Protein 3HHY (pdb70)

Organism: Rhodococcus opacus (NCBI:txid37919)

Nearest PDB structures (foldseek):
  3hkp-assembly1_A-2  TM=1.003E+00  e=7.423E-53  Rhodococcus opacus
  3hgi-assembly1_A  TM=1.002E+00  e=2.038E-52  Rhodococcus opacus
  2xsu-assembly1_A-2  TM=8.753E-01  e=9.190E-27  Acinetobacter radioresistens
  2xsr-assembly1_A-2  TM=8.726E-01  e=1.098E-26  Acinetobacter radioresistens
  2xsv-assembly1_A-2  TM=8.751E-01  e=1.665E-26  Acinetobacter radioresistens

Solvent-accessible surface area: 14403 Å² total; per-residue (Å²): 160,146,88,151,58,50,116,146,148,106,62,55,81,38,163,97,48,108,32,51,101,80,89,78,64,140,166,124,48,57,64,153,82,92,95,146,106,98,102,91,32,63,83,47,0,38,145,47,58,15,90,78,16,24,74,27,6,55,90,36,51,55,92,14,113,84,92,29,196,81,28,170,7,14,76,3,4,4,63,6,40,20,49,46,114,122,6,57,109,33,88,30,138,14,81,4,47,47,35,148,108,4,118,181,41,71,42,0,10,0,30,11,25,0,6,31,71,133,48,83,35,22,58,44,0,75,0,26,2,4,2,6,2,74,94,24,101,5,2,71,92,7,152,101,16,75,101,53,4,2,3,0,10,0,54,8,39,141,96,0,121,8,61,0,31,2,3,35,8,27,34,13,81,3,49,64,144,17,14,0,4,106,70,7,132,90,107,136,33,102,27,71,13,1,8,7,0,4,0,20,0,26,12,94,57,42,53,53,3,37,0,0,0,0,14,141,78,28,115,73,22,142,54,14,23,1,68,4,35,45,108,100,0,56,5,61,32,135,101,28,169,81,42,78,31,87,17,101,41,68,0,47,0,9,87,103

InterPro domains:
  IPR000627 Intradiol ring-cleavage dioxygenase, C-terminal [PF00775] (92-269)
  IPR000627 Intradiol ring-cleavage dioxygenase, C-terminal [PS00083] (124-152)
  IPR007535 Catechol dioxygenase, N-terminal [PF04444] (22-87)
  IPR012800 Catechol 1,2-dioxygenase, actinobacteria [TIGR02438] (2-269)
  IPR012817 Chlorocatechol 1,2-dioxygenase [cd03462] (20-270)
  IPR015889 Intradiol ring-cleavage dioxygenase, core [G3DSA:2.60.130.10] (86-270)
  IPR015889 Intradiol ring-cleavage dioxygenase, core [SSF49482] (21-269)
  IPR043029 Catechol 1,2-dioxygenase multimerisation domain [G3DSA:6.10.10.40] (15-85)
  IPR050770 Intradiol Ring-Cleavage Dioxygenase [PTHR33711] (82-268)

CATH classification: 6.10.10.40 (+1 more: 2.60.130.10)

Sequence (256 aa):
ATADTSPERLAAIAKDALGALNDVILKHGVTYPEYRVFKQWLIDVGEGGEWPLFLDVFIEHSVEEVLARSRKGTMGSIEGPYYIENSPELPSKCTLPMREEDEKITPLVFSGQVTDLDGNGLAGAKVELWHADNDGYYSQFAPHLPEWNLRGTIIADEEGRYEITTIQPAPYQIPTDGPTGQFIEAQNGHPWRPAHLHLIVSAPGKESVTTQLYFKGGEWIDDSDVASATTKPELILDPKTTGDDGKNYVTYNFVLDPA

Foldseek 3Di:
DDDPDDPVRVVVVVVVVVVVVVVVCVVVVQDPVNVVVVVVLVVQCVVVVNPQQLCQQAPVQVVLVVVQVVDDWARFFGQGDADDPPFAEDEQEEEFDADPVQVVAFKEKEKEFEAAPVRAGAAQKKKWKFFAGPVQDGAVRDVVDDNQHRTYIYHHHRRRIHIYMYGFFAKHFDDLPGSSVVVQVVVVHGRIAWGKMWIWMDHPQFDIGTHMAHEPPTPCLVPGSRPTHDPSRYWYWDADPVRHTYTYDYTYTHGD

Secondary structure (DSSP, 8-state):
------HHHHHHHHHHHHHHHHHHHHHHT--HHHHHHHHHHHHHHHHTT-HHHHHHHHTHHHHHHHHHHT--SS------TT--TTPPEE-SEEE----TTGGGSPEEEEEEEEE-TTS-B-SS-EEEEE---TTS--TTSSTTS-TTTTEEEEE--TTSEEEEEEE----EEPP-SSHHHHHHHHTT---EE-S-EEEEEE-TTEE-EEEEEEETT-TTTTS-TT----GGGEE--EE-TTS-EEEE--EEPEE-

B-factor: mean 27.13, std 8.47, range [13.89, 81.5]

Radius of gyration: 20.23 Å; Cα contacts (8 Å, |Δi|>4): 491; chains: 1; bounding box: 55×36×61 Å

Structure (mmCIF, N/CA/C/O backbone):
data_3HHY
#
_entry.id   3HHY
#
_cell.length_a   88.829
_cell.length_b   37.482
_cell.length_c   74.479
_cell.angle_alpha   90.00
_cell.angle_beta   95.73
_cell.angle_gamma   90.00
#
_symmetry.space_group_name_H-M   'C 1 2 1'
#
loop_
_entity.id
_entity.type
_entity.pdbx_description
1 polymer 'Catechol 1,2-dioxygenase'
2 non-polymer 'FE (III) ION'
3 non-polymer CATECHOL
4 non-polymer '(4S,7R)-4-HYDROXY-N,N,N-TRIMETHYL-9-OXO-7-[(PALMITOYLOXY)METHYL]-3,5,8-TRIOXA-4-PHOSPHAHEXACOSAN-1-AMINIUM 4-OXIDE'
5 non-polymer 'MAGNESIUM ION'
6 non-polymer 'CHLORIDE ION'
7 water water
#
loop_
_atom_site.group_PDB
_atom_site.id
_atom_site.type_symbol
_atom_site.label_atom_id
_atom_site.label_alt_id
_atom_site.label_comp_id
_atom_site.label_asym_id
_atom_site.label_entity_id
_atom_site.label_seq_id
_atom_site.pdbx_PDB_ins_code
_atom_site.Cartn_x
_atom_site.Cartn_y
_atom_site.Cartn_z
_atom_site.occupancy
_atom_site.B_iso_or_equiv
_atom_site.auth_seq_id
_atom_site.auth_comp_id
_atom_site.auth_asym_id
_atom_site.auth_atom_id
_atom_site.pdbx_PDB_model_num
ATOM 1 N N . ALA A 1 25 ? 13.103 -6.739 37.345 1.00 41.34 25 ALA A N 1
ATOM 2 C CA . ALA A 1 25 ? 13.073 -5.259 37.133 1.00 41.24 25 ALA A CA 1
ATOM 3 C C . ALA A 1 25 ? 13.340 -4.507 38.434 1.00 41.18 25 ALA A C 1
ATOM 4 O O . ALA A 1 25 ? 12.595 -4.646 39.414 1.00 41.17 25 ALA A O 1
ATOM 6 N N . THR A 1 26 ? 14.412 -3.714 38.430 1.00 40.89 26 THR A N 1
ATOM 7 C CA . THR A 1 26 ? 14.779 -2.885 39.577 1.00 41.09 26 THR A CA 1
ATOM 8 C C . THR A 1 26 ? 15.061 -1.448 39.142 1.00 40.32 26 THR A C 1
ATOM 9 O O . THR A 1 26 ? 15.481 -1.212 38.014 1.00 40.51 26 THR A O 1
ATOM 13 N N . ALA A 1 27 ? 14.807 -0.499 40.044 1.00 39.94 27 ALA A N 1
ATOM 14 C CA . ALA A 1 27 ? 15.120 0.917 39.837 1.00 38.98 27 ALA A CA 1
ATOM 15 C C . ALA A 1 27 ? 15.743 1.445 41.134 1.00 38.60 27 ALA A C 1
ATOM 16 O O . ALA A 1 27 ? 15.589 0.832 42.184 1.00 38.25 27 ALA A O 1
ATOM 18 N N . ASP A 1 28 ? 16.442 2.570 41.073 1.00 37.84 28 ASP A N 1
ATOM 19 C CA . ASP A 1 28 ? 17.148 3.057 42.266 1.00 37.49 28 ASP A CA 1
ATOM 20 C C . ASP A 1 28 ? 16.345 4.089 43.089 1.00 36.33 28 ASP A C 1
ATOM 21 O O . ASP A 1 28 ? 16.861 4.674 44.058 1.00 36.49 28 ASP A O 1
ATOM 26 N N . THR A 1 29 ? 15.080 4.275 42.702 1.00 33.51 29 THR A N 1
ATOM 27 C CA . THR A 1 29 ? 14.150 5.248 43.278 1.00 31.04 29 THR A CA 1
ATOM 28 C C . THR A 1 29 ? 14.138 5.279 44.809 1.00 30.34 29 THR A C 1
ATOM 29 O O . THR A 1 29 ? 13.922 4.256 45.468 1.00 29.17 29 THR A O 1
ATOM 33 N N . SER A 1 30 ? 14.313 6.471 45.364 1.00 28.44 30 SER A N 1
ATOM 34 C CA . SER A 1 30 ? 14.273 6.626 46.816 1.00 27.70 30 SER A CA 1
ATOM 35 C C . SER A 1 30 ? 12.836 6.593 47.339 1.00 27.76 30 SER A C 1
ATOM 36 O O . SER A 1 30 ? 11.904 6.839 46.587 1.00 27.02 30 SER A O 1
ATOM 39 N N . PRO A 1 31 ? 12.646 6.260 48.635 1.00 26.95 31 PRO A N 1
ATOM 40 C CA . PRO A 1 31 ? 11.325 6.360 49.251 1.00 26.95 31 PRO A CA 1
ATOM 41 C C . PRO A 1 31 ? 10.704 7.733 49.081 1.00 26.89 31 PRO A C 1
ATOM 42 O O . PRO A 1 31 ? 9.514 7.864 48.817 1.00 26.78 31 PRO A O 1
ATOM 46 N N . GLU A 1 32 ? 11.512 8.771 49.234 1.00 26.34 32 GLU A N 1
ATOM 47 C CA . GLU A 1 32 ? 11.041 10.127 49.050 1.00 27.46 32 GLU A CA 1
ATOM 48 C C . GLU A 1 32 ? 10.479 10.361 47.647 1.00 26.37 32 GLU A C 1
ATOM 49 O O . GLU A 1 32 ? 9.469 11.060 47.474 1.00 26.62 32 GLU A O 1
ATOM 55 N N . ARG A 1 33 ? 11.167 9.807 46.650 1.00 26.10 33 ARG A N 1
ATOM 56 C CA . ARG A 1 33 ? 10.788 10.012 45.261 1.00 24.47 33 ARG A CA 1
ATOM 57 C C . ARG A 1 33 ? 9.503 9.237 44.974 1.00 24.29 33 ARG A C 1
ATOM 58 O O . ARG A 1 33 ? 8.578 9.780 44.381 1.00 22.45 33 ARG A O 1
ATOM 66 N N . LEU A 1 34 ? 9.429 7.991 45.433 1.00 24.21 34 LEU A N 1
ATOM 67 C CA . LEU A 1 34 ? 8.211 7.194 45.203 1.00 24.16 34 LEU A CA 1
ATOM 68 C C . LEU A 1 34 ? 7.000 7.811 45.894 1.00 24.66 34 LEU A C 1
ATOM 69 O O . LEU A 1 34 ? 5.899 7.840 45.340 1.00 23.01 34 LEU A O 1
ATOM 74 N N . ALA A 1 35 ? 7.198 8.270 47.132 1.00 24.80 35 ALA A N 1
ATOM 75 C CA . ALA A 1 35 ? 6.163 8.967 47.887 1.00 25.16 35 ALA A CA 1
ATOM 76 C C . ALA A 1 35 ? 5.576 10.109 47.082 1.00 24.82 35 ALA A C 1
ATOM 77 O O . ALA A 1 35 ? 4.361 10.301 47.066 1.00 25.16 35 ALA A O 1
ATOM 79 N N . ALA A 1 36 ? 6.438 10.862 46.395 1.00 24.63 36 ALA A N 1
ATOM 80 C CA . ALA A 1 36 ? 5.997 12.053 45.672 1.00 25.79 36 ALA A CA 1
ATOM 81 C C . ALA A 1 36 ? 5.270 11.660 44.402 1.00 24.67 36 ALA A C 1
ATOM 82 O O . ALA A 1 36 ? 4.254 12.246 44.053 1.00 25.94 36 ALA A O 1
ATOM 84 N N . ILE A 1 37 ? 5.808 10.669 43.706 1.00 25.32 37 ILE A N 1
ATOM 85 C CA . ILE A 1 37 ? 5.182 10.181 42.465 1.00 24.88 37 ILE A CA 1
ATOM 86 C C . ILE A 1 37 ? 3.809 9.603 42.797 1.00 25.47 37 ILE A C 1
ATOM 87 O O . ILE A 1 37 ? 2.798 9.930 42.147 1.00 25.89 37 ILE A O 1
ATOM 92 N N . ALA A 1 38 ? 3.769 8.772 43.843 1.00 27.02 38 ALA A N 1
ATOM 93 C CA . ALA A 1 38 ? 2.522 8.107 44.247 1.00 27.38 38 ALA A CA 1
ATOM 94 C C . ALA A 1 38 ? 1.469 9.126 44.645 1.00 28.10 38 ALA A C 1
ATOM 95 O O . ALA A 1 38 ? 0.316 8.991 44.275 1.00 28.15 38 ALA A O 1
ATOM 97 N N . LYS A 1 39 ? 1.884 10.160 45.370 1.00 29.01 39 LYS A N 1
ATOM 98 C CA . LYS A 1 39 ? 0.981 11.217 45.811 1.00 30.10 39 LYS A CA 1
ATOM 99 C C . LYS A 1 39 ? 0.339 11.954 44.632 1.00 30.08 39 LYS A C 1
ATOM 100 O O . LYS A 1 39 ? -0.885 12.118 44.588 1.00 30.52 39 LYS A O 1
ATOM 106 N N . ASP A 1 40 ? 1.123 12.411 43.660 1.00 31.06 40 ASP A N 1
ATOM 107 C CA . ASP A 1 40 ? 0.433 13.069 42.555 1.00 30.98 40 ASP A CA 1
ATOM 108 C C . ASP A 1 40 ? -0.252 12.133 41.571 1.00 29.63 40 ASP A C 1
ATOM 109 O O . ASP A 1 40 ? -1.226 12.542 40.960 1.00 28.92 40 ASP A O 1
ATOM 114 N N . ALA A 1 41 ? 0.222 10.894 41.432 1.00 28.61 41 ALA A N 1
ATOM 115 C CA . ALA A 1 41 ? -0.493 9.915 40.591 1.00 27.69 41 ALA A CA 1
ATOM 116 C C . ALA A 1 41 ? -1.876 9.626 41.157 1.00 27.70 41 ALA A C 1
ATOM 117 O O . ALA A 1 41 ? -2.886 9.744 40.460 1.00 27.63 41 ALA A O 1
ATOM 119 N N . LEU A 1 42 ? -1.926 9.258 42.430 1.00 26.69 42 LEU A N 1
ATOM 120 C CA . LEU A 1 42 ? -3.209 9.003 43.073 1.00 26.60 42 LEU A CA 1
ATOM 121 C C . LEU A 1 42 ? -4.057 10.254 43.198 1.00 27.20 42 LEU A C 1
ATOM 122 O O . LEU A 1 42 ? -5.265 10.194 42.994 1.00 27.86 42 LEU A O 1
ATOM 127 N N . GLY A 1 43 ? -3.422 11.381 43.534 1.00 27.69 43 GLY A N 1
ATOM 128 C CA . GLY A 1 43 ? -4.097 12.674 43.618 1.00 28.65 43 GLY A CA 1
ATOM 129 C C . GLY A 1 43 ? -4.812 12.957 42.310 1.00 29.60 43 GLY A C 1
ATOM 130 O O . GLY A 1 43 ? -6.010 13.272 42.294 1.00 30.24 43 GLY A O 1
ATOM 131 N N . ALA A 1 44 ? -4.066 12.785 41.219 1.00 29.55 44 ALA A N 1
ATOM 132 C CA . ALA A 1 44 ? -4.557 12.961 39.854 1.00 29.24 44 ALA A CA 1
ATOM 133 C C . ALA A 1 44 ? -5.745 12.066 39.471 1.00 28.65 44 ALA A C 1
ATOM 134 O O . ALA A 1 44 ? -6.708 12.534 38.886 1.00 28.00 44 ALA A O 1
ATOM 136 N N . LEU A 1 45 ? -5.687 10.780 39.786 1.00 27.61 45 LEU A N 1
ATOM 137 C CA . LEU A 1 45 ? -6.815 9.903 39.511 1.00 26.97 45 LEU A CA 1
ATOM 138 C C . LEU A 1 45 ? -8.034 10.260 40.355 1.00 26.23 45 LEU A C 1
ATOM 139 O O . LEU A 1 45 ? -9.189 10.245 39.880 1.00 25.28 45 LEU A O 1
ATOM 144 N N . ASN A 1 46 ? -7.776 10.540 41.624 1.00 26.50 46 ASN A N 1
ATOM 145 C CA . ASN A 1 46 ? -8.825 10.967 42.516 1.00 26.46 46 ASN A CA 1
ATOM 146 C C . ASN A 1 46 ? -9.452 12.294 42.025 1.00 27.21 46 ASN A C 1
ATOM 147 O O . ASN A 1 46 ? -10.675 12.440 42.054 1.00 27.48 46 ASN A O 1
ATOM 152 N N . ASP A 1 47 ? -8.632 13.203 41.478 1.00 27.55 47 ASP A N 1
ATOM 153 C CA . ASP A 1 47 ? -9.142 14.454 40.882 1.00 27.26 47 ASP A CA 1
ATOM 154 C C . ASP A 1 47 ? -10.021 14.213 39.676 1.00 26.64 47 ASP A C 1
ATOM 155 O O . ASP A 1 47 ? -11.002 14.915 39.479 1.00 26.18 47 ASP A O 1
ATOM 160 N N . VAL A 1 48 ? -9.682 13.210 38.872 1.00 25.46 48 VAL A N 1
ATOM 161 C CA . VAL A 1 48 ? -10.507 12.847 37.710 1.00 24.02 48 VAL A CA 1
ATOM 162 C C . VAL A 1 48 ? -11.863 12.256 38.106 1.00 24.35 48 VAL A C 1
ATOM 163 O O . VAL A 1 48 ? -12.897 12.505 37.464 1.00 24.65 48 VAL A O 1
ATOM 167 N N . ILE A 1 49 ? -11.869 11.493 39.190 1.00 24.63 49 ILE A N 1
ATOM 168 C CA . ILE A 1 49 ? -13.087 10.900 39.713 1.00 24.72 49 ILE A CA 1
ATOM 169 C C . ILE A 1 49 ? -13.993 12.031 40.207 1.00 25.05 49 ILE A C 1
ATOM 170 O O . ILE A 1 49 ? -15.192 12.016 39.970 1.00 24.37 49 ILE A O 1
ATOM 175 N N . LEU A 1 50 ? -13.404 13.021 40.865 1.00 26.03 50 LEU A N 1
ATOM 176 C CA . LEU A 1 50 ? -14.174 14.148 41.387 1.00 26.95 50 LEU A CA 1
ATOM 177 C C . LEU A 1 50 ? -14.689 15.033 40.264 1.00 27.41 50 LEU A C 1
ATOM 178 O O . LEU A 1 50 ? -15.823 15.510 40.319 1.00 26.90 50 LEU A O 1
ATOM 183 N N . LYS A 1 51 ? -13.855 15.263 39.251 1.00 27.44 51 LYS A N 1
ATOM 184 C CA . LYS A 1 51 ? -14.252 16.144 38.131 1.00 27.65 51 LYS A CA 1
ATOM 185 C C . LYS A 1 51 ? -15.465 15.599 37.389 1.00 27.48 51 LYS A C 1
ATOM 186 O O . LYS A 1 51 ? -16.463 16.314 37.153 1.00 27.84 51 LYS A O 1
ATOM 192 N N . HIS A 1 52 ? -15.389 14.322 37.028 1.00 26.78 52 HIS A N 1
ATOM 193 C CA . HIS A 1 52 ? -16.432 13.680 36.262 1.00 25.72 52 HIS A CA 1
ATOM 194 C C . HIS A 1 52 ? -17.569 13.066 37.063 1.00 25.01 52 HIS A C 1
ATOM 195 O O . HIS A 1 52 ? -18.557 12.595 36.483 1.00 24.64 52 HIS A O 1
ATOM 202 N N . GLY A 1 53 ? -17.448 13.061 38.390 1.00 24.34 53 GLY A N 1
ATOM 203 C CA . GLY A 1 53 ? -18.486 12.461 39.226 1.00 23.49 53 GLY A CA 1
ATOM 204 C C . GLY A 1 53 ? -18.611 10.969 38.978 1.00 22.66 53 GLY A C 1
ATOM 205 O O . GLY A 1 53 ? -19.709 10.446 38.848 1.00 23.60 53 GLY A O 1
ATOM 206 N N . VAL A 1 54 ? -17.472 10.272 38.891 1.00 22.55 54 VAL A N 1
ATOM 207 C CA . VAL A 1 54 ? -17.473 8.831 38.665 1.00 22.01 54 VAL A CA 1
ATOM 208 C C . VAL A 1 54 ? -18.335 8.148 39.742 1.00 21.75 54 VAL A C 1
ATOM 209 O O . VAL A 1 54 ? -18.227 8.468 40.933 1.00 22.70 54 VAL A O 1
ATOM 213 N N . THR A 1 55 ? -19.197 7.226 39.324 1.00 20.93 55 THR A N 1
ATOM 214 C CA . THR A 1 55 ? -20.195 6.671 40.212 1.00 21.02 55 THR A CA 1
ATOM 215 C C . THR A 1 55 ? -19.732 5.325 40.720 1.00 20.48 55 THR A C 1
ATOM 216 O O . THR A 1 55 ? -18.774 4.756 40.198 1.00 21.00 55 THR A O 1
ATOM 220 N N . TYR A 1 56 ? -20.419 4.802 41.732 1.00 20.93 56 TYR A N 1
ATOM 221 C CA . TYR A 1 56 ? -20.115 3.446 42.226 1.00 20.67 56 TYR A CA 1
ATOM 222 C C . TYR A 1 56 ? -20.252 2.358 41.166 1.00 21.17 56 TYR A C 1
ATOM 223 O O . TYR A 1 56 ? -19.378 1.504 41.060 1.00 20.48 56 TYR A O 1
ATOM 232 N N . PRO A 1 57 ? -21.343 2.351 40.380 1.00 20.67 57 PRO A N 1
ATOM 233 C CA . PRO A 1 57 ? -21.356 1.404 39.296 1.00 21.23 57 PRO A CA 1
ATOM 234 C C . PRO A 1 57 ? -20.116 1.469 38.380 1.00 20.62 57 PRO A C 1
ATOM 235 O O . PRO A 1 57 ? -19.594 0.417 38.008 1.00 21.70 57 PRO A O 1
ATOM 239 N N . GLU A 1 58 ? -19.649 2.672 38.052 1.00 20.51 58 GLU A N 1
ATOM 240 C CA . GLU A 1 58 ? -18.484 2.862 37.198 1.00 20.41 58 GLU A CA 1
ATOM 241 C C . GLU A 1 58 ? -17.227 2.353 37.911 1.00 19.68 58 GLU A C 1
ATOM 242 O O . GLU A 1 58 ? -16.389 1.704 37.284 1.00 18.62 58 GLU A O 1
ATOM 248 N N . TYR A 1 59 ? -17.135 2.606 39.214 1.00 18.71 59 TYR A N 1
ATOM 249 C CA . TYR A 1 59 ? -15.985 2.112 40.033 1.00 17.95 59 TYR A CA 1
ATOM 250 C 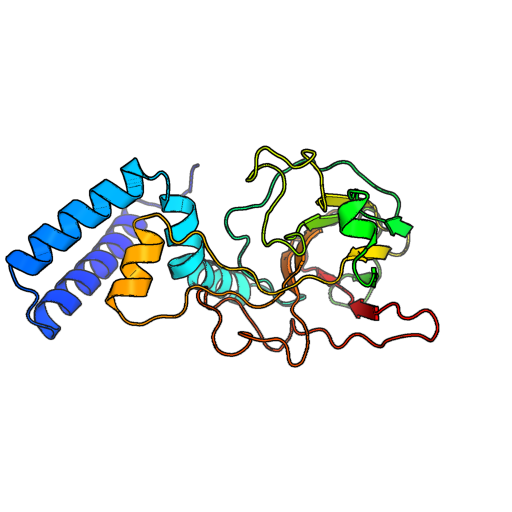C . TYR A 1 59 ? -15.916 0.605 39.985 1.00 17.66 59 TYR A C 1
ATOM 251 O O . TYR A 1 59 ? -14.847 0.019 39.795 1.00 17.54 59 TYR A O 1
ATOM 260 N N . ARG A 1 60 ? -17.060 -0.032 40.135 1.00 17.16 60 ARG A N 1
ATOM 261 C CA . ARG A 1 60 ? -17.123 -1.506 40.098 1.00 19.40 60 ARG A CA 1
ATOM 262 C C . ARG A 1 60 ? -16.670 -2.056 38.727 1.00 18.79 60 ARG A C 1
ATOM 263 O O . ARG A 1 60 ? -15.962 -3.091 38.649 1.00 18.87 60 ARG A O 1
ATOM 271 N N . VAL A 1 61 ? -17.085 -1.381 37.647 1.00 19.80 61 VAL A N 1
ATOM 272 C CA . VAL A 1 61 ? -16.661 -1.761 36.312 1.00 20.44 61 VAL A CA 1
ATOM 273 C C . VAL A 1 61 ? -15.145 -1.630 36.179 1.00 20.60 61 VAL A C 1
ATOM 274 O O . VAL A 1 61 ? -14.500 -2.542 35.655 1.00 20.39 61 VAL A O 1
ATOM 278 N N . PHE A 1 62 ? -14.613 -0.504 36.648 1.00 19.78 62 PHE A N 1
ATOM 279 C CA . PHE A 1 62 ? -13.175 -0.207 36.549 1.00 19.84 62 PHE A CA 1
ATOM 280 C C . PHE A 1 62 ? -12.391 -1.301 37.292 1.00 19.36 62 PHE A C 1
ATOM 281 O O . PHE A 1 62 ? -11.355 -1.799 36.796 1.00 19.86 62 PHE A O 1
ATOM 289 N N . LYS A 1 63 ? -12.878 -1.664 38.481 1.00 19.07 63 LYS A N 1
ATOM 290 C CA . LYS A 1 63 ? -12.225 -2.723 39.294 1.00 18.18 63 LYS A CA 1
ATOM 291 C C . LYS A 1 63 ? -12.148 -4.035 38.542 1.00 17.55 63 LYS A C 1
ATOM 292 O O . LYS A 1 63 ? -11.101 -4.681 38.452 1.00 16.36 63 LYS A O 1
ATOM 298 N N . GLN A 1 64 ? -13.273 -4.459 37.967 1.00 17.63 64 GLN A N 1
ATOM 299 C CA . GLN A 1 64 ? -13.300 -5.701 37.235 1.00 19.22 64 GLN A CA 1
ATOM 300 C C . GLN A 1 64 ? -12.435 -5.658 35.975 1.00 17.59 64 GLN A C 1
ATOM 301 O O . GLN A 1 64 ? -11.812 -6.657 35.607 1.00 17.51 64 GLN A O 1
ATOM 307 N N . TRP A 1 65 ? -12.385 -4.492 35.345 1.00 17.43 65 TRP A N 1
ATOM 308 C CA . TRP A 1 65 ? -11.588 -4.303 34.117 1.00 16.42 65 TRP A CA 1
ATOM 309 C C . TRP A 1 65 ? -10.094 -4.424 34.471 1.00 17.62 65 TRP A C 1
ATOM 310 O O . TRP A 1 65 ? -9.338 -5.040 33.750 1.00 16.21 65 TRP A O 1
ATOM 321 N N . LEU A 1 66 ? -9.682 -3.808 35.565 1.00 17.54 66 LEU A N 1
ATOM 322 C CA . LEU A 1 66 ? -8.262 -3.974 35.993 1.00 16.83 66 LEU A CA 1
ATOM 323 C C . LEU A 1 66 ? -7.924 -5.444 36.200 1.00 16.78 66 LEU A C 1
ATOM 324 O O . LEU A 1 66 ? -6.8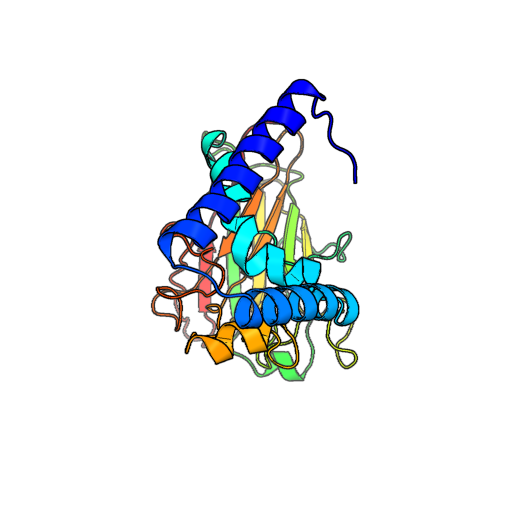52 -5.908 35.763 1.00 17.12 66 LEU A O 1
ATOM 329 N N . ILE A 1 67 ? -8.817 -6.158 36.896 1.00 15.65 67 ILE A N 1
ATOM 330 C CA . ILE A 1 67 ? -8.650 -7.612 37.090 1.00 16.69 67 ILE A CA 1
ATOM 331 C C . ILE A 1 67 ? -8.529 -8.342 35.739 1.00 17.48 67 ILE A C 1
ATOM 332 O O . ILE A 1 67 ? -7.634 -9.158 35.486 1.00 16.57 67 ILE A O 1
ATOM 337 N N . ASP A 1 68 ? -9.452 -8.018 34.836 1.00 17.80 68 ASP A N 1
ATOM 338 C CA . ASP A 1 68 ? -9.451 -8.625 33.530 1.00 18.87 68 ASP A CA 1
ATOM 339 C C . ASP A 1 68 ? -8.140 -8.363 32.739 1.00 18.27 68 ASP A C 1
ATOM 340 O O . ASP A 1 68 ? -7.667 -9.247 32.042 1.00 19.02 68 ASP A O 1
ATOM 345 N N . VAL A 1 69 ? -7.568 -7.158 32.844 1.00 17.85 69 VAL A N 1
ATOM 346 C CA . VAL A 1 69 ? -6.326 -6.835 32.136 1.00 17.00 69 VAL A CA 1
ATOM 347 C C . VAL A 1 69 ? -5.213 -7.800 32.585 1.00 18.35 69 VAL A C 1
ATOM 348 O O . VAL A 1 69 ? -4.521 -8.382 31.754 1.00 17.84 69 VAL A O 1
ATOM 352 N N . GLY A 1 70 ? -5.116 -8.017 33.889 1.00 19.51 70 GLY A N 1
ATOM 353 C CA . GLY A 1 70 ? -4.107 -8.935 34.421 1.00 20.21 70 GLY A CA 1
ATOM 354 C C . GLY A 1 70 ? -4.376 -10.357 34.022 1.00 20.54 70 GLY A C 1
ATOM 355 O O . GLY A 1 70 ? -3.457 -11.053 33.622 1.00 20.20 70 GLY A O 1
ATOM 356 N N . GLU A 1 71 ? -5.631 -10.800 34.135 1.00 21.02 71 GLU A N 1
ATOM 357 C CA . GLU A 1 71 ? -6.001 -12.188 33.769 1.00 22.41 71 GLU A CA 1
ATOM 358 C C . GLU A 1 71 ? -5.800 -12.449 32.270 1.00 21.62 71 GLU A C 1
ATOM 359 O O . GLU A 1 71 ? -5.455 -13.566 31.871 1.00 23.28 71 GLU A O 1
ATOM 365 N N . GLY A 1 72 ? -5.990 -11.412 31.444 1.00 20.51 72 GLY A N 1
ATOM 366 C CA . GLY A 1 72 ? -5.750 -11.511 29.999 1.00 19.94 72 GLY A CA 1
ATOM 367 C C . GLY A 1 72 ? -4.295 -11.355 29.606 1.00 20.17 72 GLY A C 1
ATOM 368 O O . GLY A 1 72 ? -3.949 -11.423 28.434 1.00 21.50 72 GLY A O 1
ATOM 369 N N . GLY A 1 73 ? -3.415 -11.205 30.594 1.00 20.30 73 GLY A N 1
ATOM 370 C CA . GLY A 1 73 ? -2.017 -10.969 30.291 1.00 20.32 73 GLY A CA 1
ATOM 371 C C . GLY A 1 73 ? -1.747 -9.706 29.483 1.00 19.30 73 GLY A C 1
ATOM 372 O O . GLY A 1 73 ? -0.804 -9.652 28.723 1.00 19.68 73 GLY A O 1
ATOM 373 N N . GLU A 1 74 ? -2.600 -8.691 29.613 1.00 18.03 74 GLU A N 1
ATOM 374 C CA . GLU A 1 74 ? -2.449 -7.523 28.780 1.00 18.60 74 GLU A CA 1
ATOM 375 C C . GLU A 1 74 ? -1.757 -6.300 29.427 1.00 17.35 74 GLU A C 1
ATOM 376 O O . GLU A 1 74 ? -1.819 -5.202 28.861 1.00 18.87 74 GLU A O 1
ATOM 382 N N . TRP A 1 75 ? -1.059 -6.447 30.568 1.00 18.31 75 TRP A N 1
ATOM 383 C CA . TRP A 1 75 ? -0.412 -5.244 31.118 1.00 16.75 75 TRP A CA 1
ATOM 384 C C . TRP A 1 75 ? 0.638 -4.653 30.167 1.00 17.87 75 TRP A C 1
ATOM 385 O O . TRP A 1 75 ? 0.655 -3.438 29.953 1.00 17.50 75 TRP A O 1
ATOM 396 N N . PRO A 1 76 ? 1.533 -5.492 29.612 1.00 17.81 76 PRO A N 1
ATOM 397 C CA . PRO A 1 76 ? 2.513 -4.935 28.687 1.00 18.86 76 PRO A CA 1
ATOM 398 C C . PRO A 1 76 ? 1.881 -4.200 27.494 1.00 18.21 76 PRO A C 1
ATOM 399 O O . PRO A 1 76 ? 2.291 -3.078 27.152 1.00 19.65 76 PRO A O 1
ATOM 403 N N . LEU A 1 77 ? 0.852 -4.789 26.901 1.00 18.11 77 LEU A N 1
ATOM 404 C CA . LEU A 1 77 ? 0.165 -4.154 25.808 1.00 17.31 77 LEU A CA 1
ATOM 405 C C . LEU A 1 77 ? -0.446 -2.826 26.240 1.00 16.80 77 LEU A C 1
ATOM 406 O O . LEU A 1 77 ? -0.228 -1.761 25.619 1.00 18.23 77 LEU A O 1
ATOM 411 N N . PHE A 1 78 ? -1.210 -2.862 27.321 1.00 15.85 78 PHE A N 1
ATOM 412 C CA . PHE A 1 78 ? -1.965 -1.674 27.696 1.00 16.21 78 PHE A CA 1
ATOM 413 C C . PHE A 1 78 ? -1.014 -0.518 28.036 1.00 15.88 78 PHE A C 1
ATOM 414 O O . PHE A 1 78 ? -1.204 0.601 27.644 1.00 16.88 78 PHE A O 1
ATOM 422 N N . LEU A 1 79 ? 0.040 -0.849 28.776 1.00 17.53 79 LEU A N 1
ATOM 423 C CA . LEU A 1 79 ? 0.955 0.165 29.233 1.00 17.34 79 LEU A CA 1
ATOM 424 C C . LEU A 1 79 ? 1.769 0.709 28.074 1.00 17.39 79 LEU A C 1
ATOM 425 O O . LEU A 1 79 ? 1.960 1.930 27.962 1.00 17.64 79 LEU A O 1
ATOM 430 N N . ASP A 1 80 ? 2.252 -0.170 27.216 1.00 19.03 80 ASP A N 1
ATOM 431 C CA . ASP A 1 80 ? 3.054 0.283 26.059 1.00 18.26 80 ASP A CA 1
ATOM 432 C C . ASP A 1 80 ? 2.236 1.144 25.103 1.00 17.68 80 ASP A C 1
ATOM 433 O O . ASP A 1 80 ? 2.782 2.048 24.467 1.00 18.88 80 ASP A O 1
ATOM 438 N N . VAL A 1 81 ? 0.928 0.864 24.995 1.00 16.26 81 VAL A N 1
ATOM 439 C CA . VAL A 1 81 ? 0.069 1.636 24.105 1.00 17.29 81 VAL A CA 1
ATOM 440 C C . VAL A 1 81 ? -0.287 2.969 24.734 1.00 16.60 81 VAL A C 1
ATOM 441 O O . VAL A 1 81 ? -0.202 4.011 24.083 1.00 17.36 81 VAL A O 1
ATOM 445 N N . PHE A 1 82 ? -0.662 2.968 26.026 1.00 15.65 82 PHE A N 1
ATOM 446 C CA . PHE A 1 82 ? -1.242 4.182 26.594 1.00 16.92 82 PHE A CA 1
ATOM 447 C C . PHE A 1 82 ? -0.342 5.038 27.499 1.00 17.55 82 PHE A C 1
ATOM 448 O O . PHE A 1 82 ? -0.671 6.213 27.772 1.00 18.42 82 PHE A O 1
ATOM 456 N N . ILE A 1 83 ? 0.774 4.455 27.917 1.00 18.56 83 ILE A N 1
ATOM 457 C CA . ILE A 1 83 ? 1.711 5.067 28.877 1.00 20.21 83 ILE A CA 1
ATOM 458 C C . ILE A 1 83 ? 3.176 5.256 28.388 1.00 19.83 83 ILE A C 1
ATOM 459 O O . ILE A 1 83 ? 3.823 6.308 28.664 1.00 19.36 83 ILE A O 1
ATOM 464 N N . GLU A 1 84 ? 3.751 4.270 27.687 1.00 19.23 84 GLU A N 1
ATOM 465 C CA . GLU A 1 84 ? 5.174 4.326 27.360 1.00 19.74 84 GLU A CA 1
ATOM 466 C C . GLU A 1 84 ? 5.604 5.612 26.645 1.00 19.51 84 GLU A C 1
ATOM 467 O O . GLU A 1 84 ? 6.699 6.108 26.887 1.00 18.54 84 GLU A O 1
ATOM 473 N N . HIS A 1 85 ? 4.759 6.155 25.775 1.00 18.71 85 HIS A N 1
ATOM 474 C CA . HIS A 1 85 ? 5.118 7.356 25.013 1.00 19.93 85 HIS A CA 1
ATOM 475 C C . HIS A 1 85 ? 5.569 8.500 25.926 1.00 20.11 85 HIS A C 1
ATOM 476 O O . HIS A 1 85 ? 6.465 9.245 25.543 1.00 19.73 85 HIS A O 1
ATOM 483 N N . SER A 1 86 ? 5.009 8.593 27.141 1.00 20.00 86 SER A N 1
ATOM 484 C CA . SER A 1 86 ? 5.408 9.678 28.063 1.00 21.66 86 SER A CA 1
ATOM 485 C C . SER A 1 86 ? 6.763 9.368 28.668 1.00 20.87 86 SER A C 1
ATOM 486 O O . SER A 1 86 ? 7.572 10.261 28.960 1.00 21.72 86 SER A O 1
ATOM 489 N N . VAL A 1 87 ? 7.032 8.088 28.853 1.00 19.15 87 VAL A N 1
ATOM 490 C CA . VAL A 1 87 ? 8.324 7.650 29.384 1.00 19.53 87 VAL A CA 1
ATOM 491 C C . VAL A 1 87 ? 9.432 7.949 28.350 1.00 20.94 87 VAL A C 1
ATOM 492 O O . VAL A 1 87 ? 10.509 8.440 28.710 1.00 19.70 87 VAL A O 1
ATOM 496 N N . GLU A 1 88 ? 9.178 7.677 27.065 1.00 20.19 88 GLU A N 1
ATOM 497 C CA . GLU A 1 88 ? 10.166 8.027 26.045 1.00 20.90 88 GLU A CA 1
ATOM 498 C C . GLU A 1 88 ? 10.331 9.549 25.925 1.00 21.65 88 GLU A C 1
ATOM 499 O O . GLU A 1 88 ? 11.447 10.036 25.738 1.00 23.03 88 GLU A O 1
ATOM 505 N N . GLU A 1 89 ? 9.231 10.282 26.044 1.00 22.29 89 GLU A N 1
ATOM 506 C CA . GLU A 1 89 ? 9.263 11.741 25.984 1.00 24.99 89 GLU A CA 1
ATOM 507 C C . GLU A 1 89 ? 10.181 12.275 27.098 1.00 25.06 89 GLU A C 1
ATOM 508 O O . GLU A 1 89 ? 10.870 13.278 26.897 1.00 26.08 89 GLU A O 1
ATOM 514 N N . VAL A 1 90 ? 10.219 11.605 28.250 1.00 24.73 90 VAL A N 1
ATOM 515 C CA . VAL A 1 90 ? 11.176 11.986 29.291 1.00 24.86 90 VAL A CA 1
ATOM 516 C C . VAL A 1 90 ? 12.609 11.741 28.804 1.00 24.87 90 VAL A C 1
ATOM 517 O O . VAL A 1 90 ? 13.448 12.652 28.852 1.00 25.95 90 VAL A O 1
ATOM 521 N N . LEU A 1 91 ? 12.872 10.527 28.321 1.00 25.18 91 LEU A N 1
ATOM 522 C CA . LEU A 1 91 ? 14.193 10.136 27.835 1.00 25.92 91 LEU A CA 1
ATOM 523 C C . LEU A 1 91 ? 14.658 11.060 26.692 1.00 26.90 91 LEU A C 1
ATOM 524 O O . LEU A 1 91 ? 15.858 11.383 26.590 1.00 27.21 91 LEU A O 1
ATOM 529 N N . ALA A 1 92 ? 13.697 11.488 25.867 1.00 27.52 92 ALA A N 1
ATOM 530 C CA . ALA A 1 92 ? 13.922 12.374 24.716 1.00 28.12 92 ALA A CA 1
ATOM 531 C C . ALA A 1 92 ? 14.529 13.729 25.099 1.00 29.55 92 ALA A C 1
ATOM 532 O O . ALA A 1 92 ? 15.283 14.307 24.314 1.00 29.90 92 ALA A O 1
ATOM 534 N N . ARG A 1 93 ? 14.163 14.243 26.270 1.00 30.94 93 ARG A N 1
ATOM 535 C CA . ARG A 1 93 ? 14.734 15.505 26.772 1.00 32.27 93 ARG A CA 1
ATOM 536 C C . ARG A 1 93 ? 16.239 15.446 26.825 1.00 32.85 93 ARG A C 1
ATOM 537 O O . ARG A 1 93 ? 16.903 16.450 26.592 1.00 33.59 93 ARG A O 1
ATOM 545 N N . SER A 1 94 ? 16.776 14.276 27.152 1.00 33.81 94 SER A N 1
ATOM 546 C CA . SER A 1 94 ? 18.202 14.131 27.423 1.00 34.46 94 SER A CA 1
ATOM 547 C C . SER A 1 94 ? 19.028 13.846 26.182 1.00 34.29 94 SER A C 1
ATOM 548 O O . SER A 1 94 ? 20.244 13.617 26.271 1.00 35.14 94 SER A O 1
ATOM 551 N N . ARG A 1 95 ? 18.384 13.859 25.021 1.00 33.40 95 ARG A N 1
ATOM 552 C CA . ARG A 1 95 ? 19.015 13.313 23.833 1.00 32.85 95 ARG A CA 1
ATOM 553 C C . ARG A 1 95 ? 19.060 14.297 22.665 1.00 32.45 95 ARG A C 1
ATOM 554 O O . ARG A 1 95 ? 18.076 15.001 22.374 1.00 33.34 95 ARG A O 1
ATOM 562 N N . LYS A 1 96 ? 20.214 14.330 22.001 1.00 32.86 96 LYS A N 1
ATOM 563 C CA . LYS A 1 96 ? 20.436 15.187 20.832 1.00 33.19 96 LYS A CA 1
ATOM 564 C C . LYS A 1 96 ? 20.388 14.398 19.525 1.00 32.16 96 LYS A C 1
ATOM 565 O O . LYS A 1 96 ? 20.142 14.989 18.481 1.00 32.71 96 LYS A O 1
ATOM 571 N N . GLY A 1 97 ? 20.615 13.073 19.597 1.00 31.60 97 GLY A N 1
ATOM 572 C CA . GLY A 1 97 ? 20.617 12.198 18.407 1.00 29.75 97 GLY A CA 1
ATOM 573 C C . GLY A 1 97 ? 19.262 11.961 17.736 1.00 28.05 97 GLY A C 1
ATOM 574 O O . GLY A 1 97 ? 18.325 12.733 17.923 1.00 27.89 97 GLY A O 1
ATOM 575 N N . THR A 1 98 ? 19.163 10.904 16.938 1.00 27.00 98 THR A N 1
ATOM 576 C CA . THR A 1 98 ? 17.892 10.666 16.212 1.00 27.72 98 THR A CA 1
ATOM 577 C C . THR A 1 98 ? 16.805 10.424 17.229 1.00 26.80 98 THR A C 1
ATOM 578 O O . THR A 1 98 ? 17.076 9.882 18.311 1.00 27.41 98 THR A O 1
ATOM 582 N N . MET A 1 99 ? 15.596 10.889 16.894 1.00 25.82 99 MET A N 1
ATOM 583 C CA . MET A 1 99 ? 14.433 10.765 17.759 1.00 25.68 99 MET A CA 1
ATOM 584 C C . MET A 1 99 ? 14.193 9.311 18.109 1.00 24.71 99 MET A C 1
ATOM 585 O O . MET A 1 99 ? 14.329 8.427 17.250 1.00 23.51 99 MET A O 1
ATOM 590 N N . GLY A 1 100 ? 13.862 9.078 19.375 1.00 23.89 100 GLY A N 1
ATOM 591 C CA . GLY A 1 100 ? 13.390 7.778 19.830 1.00 22.24 100 GLY A CA 1
ATOM 592 C C . GLY A 1 100 ? 11.876 7.671 19.673 1.00 21.04 100 GLY A C 1
ATOM 593 O O . GLY A 1 100 ? 11.182 8.614 19.269 1.00 20.76 100 GLY A O 1
ATOM 594 N N . SER A 1 101 ? 11.386 6.472 19.962 1.00 18.26 101 SER A N 1
ATOM 595 C CA . SER A 1 101 ? 9.969 6.171 20.053 1.00 18.44 101 SER A CA 1
ATOM 596 C C . SER A 1 101 ? 9.859 5.011 21.030 1.00 18.35 101 SER A C 1
ATOM 597 O O . SER A 1 101 ? 10.879 4.467 21.513 1.00 19.51 101 SER A O 1
ATOM 600 N N . ILE A 1 102 ? 8.627 4.645 21.353 1.00 17.93 102 ILE A N 1
ATOM 601 C CA . ILE A 1 102 ? 8.370 3.513 22.250 1.00 17.87 102 ILE A CA 1
ATOM 602 C C . ILE A 1 102 ? 8.957 2.194 21.725 1.00 18.13 102 ILE A C 1
ATOM 603 O O . ILE A 1 102 ? 9.091 2.008 20.504 1.00 17.75 102 ILE A O 1
ATOM 608 N N . GLU A 1 103 ? 9.330 1.312 22.642 1.00 17.28 103 GLU A N 1
ATOM 609 C CA . GLU A 1 103 ? 9.760 -0.029 22.266 1.00 16.01 103 GLU A CA 1
ATOM 610 C C . GLU A 1 103 ? 8.521 -0.829 21.835 1.00 16.94 103 GLU A C 1
ATOM 611 O O . GLU A 1 103 ? 8.582 -1.625 20.893 1.00 16.21 103 GLU A O 1
ATOM 617 N N . GLY A 1 104 ? 7.414 -0.577 22.530 1.00 16.10 104 GLY A N 1
ATOM 618 C CA . GLY A 1 104 ? 6.232 -1.436 22.426 1.00 17.32 104 GLY A CA 1
ATOM 619 C C . GLY A 1 104 ? 6.516 -2.830 22.949 1.00 17.43 104 GLY A C 1
ATOM 620 O O . GLY A 1 104 ? 7.603 -3.121 23.463 1.00 17.36 104 GLY A O 1
ATOM 621 N N . PRO A 1 105 ? 5.526 -3.716 22.852 1.00 17.51 105 PRO A N 1
ATOM 622 C CA . PRO A 1 105 ? 5.624 -4.976 23.611 1.00 17.99 105 PRO A CA 1
ATOM 623 C C . PRO A 1 105 ? 6.271 -6.171 22.921 1.00 18.53 105 PRO A C 1
ATOM 624 O O . PRO A 1 105 ? 6.375 -7.245 23.544 1.00 19.16 105 PRO A O 1
ATOM 628 N N . TYR A 1 106 ? 6.721 -5.987 21.671 1.00 18.67 106 TYR A N 1
ATOM 629 C CA . TYR A 1 106 ? 7.123 -7.085 20.799 1.00 18.93 106 TYR A CA 1
ATOM 630 C C . TYR A 1 106 ? 8.615 -7.262 20.543 1.00 18.80 106 TYR A C 1
ATOM 631 O O . TYR A 1 106 ? 9.019 -8.051 19.693 1.00 17.60 106 TYR A O 1
ATOM 640 N N . TYR A 1 107 ? 9.468 -6.554 21.289 1.00 17.72 107 TYR A N 1
ATOM 641 C CA . TYR A 1 107 ? 10.900 -6.740 21.109 1.00 19.03 107 TYR A CA 1
ATOM 642 C C . TYR A 1 107 ? 11.375 -8.080 21.675 1.00 19.95 107 TYR A C 1
ATOM 643 O O . TYR A 1 107 ? 10.948 -8.483 22.738 1.00 19.48 107 TYR A O 1
ATOM 652 N N . ILE A 1 108 ? 12.301 -8.706 20.963 1.00 20.46 108 ILE A N 1
ATOM 653 C CA . ILE A 1 108 ? 12.978 -9.926 21.437 1.00 21.76 108 ILE A CA 1
ATOM 654 C C . ILE A 1 108 ? 14.491 -9.713 21.275 1.00 22.76 108 ILE A C 1
ATOM 655 O O . ILE A 1 108 ? 14.974 -9.384 20.190 1.00 21.94 108 ILE A O 1
ATOM 660 N N . GLU A 1 109 ? 15.224 -9.887 22.377 1.00 24.25 109 GLU A N 1
ATOM 661 C CA . GLU A 1 109 ? 16.683 -9.829 22.361 1.00 26.39 109 GLU A CA 1
ATOM 662 C C . GLU A 1 109 ? 17.327 -10.981 21.576 1.00 25.86 109 GLU A C 1
ATOM 663 O O . GLU A 1 109 ? 16.738 -12.055 21.417 1.00 26.83 109 GLU A O 1
ATOM 669 N N . ASN A 1 110 ? 18.549 -10.744 21.108 1.00 26.30 110 ASN A N 1
ATOM 670 C CA . ASN A 1 110 ? 19.420 -11.789 20.554 1.00 26.78 110 ASN A CA 1
ATOM 671 C C . ASN A 1 110 ? 18.883 -12.356 19.244 1.00 25.55 110 ASN A C 1
ATOM 672 O O . ASN A 1 110 ? 19.168 -13.490 18.874 1.00 25.65 110 ASN A O 1
ATOM 677 N N . SER A 1 111 ? 18.113 -11.559 18.507 1.00 25.68 111 SER A N 1
ATOM 678 C CA . SER A 1 111 ? 17.793 -11.939 17.138 1.00 25.81 111 SER A CA 1
ATOM 679 C C . SER A 1 111 ? 19.085 -12.181 16.342 1.00 26.32 111 SER A C 1
ATOM 680 O O . SER A 1 111 ? 20.095 -11.506 16.567 1.00 25.95 111 SER A O 1
ATOM 683 N N . PRO A 1 112 ? 19.068 -13.160 15.435 1.00 27.62 112 PRO A N 1
ATOM 684 C CA . PRO A 1 112 ? 20.316 -13.594 14.810 1.00 27.64 112 PRO A CA 1
ATOM 685 C C . PRO A 1 112 ? 20.986 -12.462 14.056 1.00 28.59 112 PRO A C 1
ATOM 686 O O . PRO A 1 112 ? 20.322 -11.653 13.392 1.00 27.43 112 PRO A O 1
ATOM 690 N N . GLU A 1 113 ? 22.310 -12.413 14.161 1.00 28.44 113 GLU A N 1
ATOM 691 C CA . GLU A 1 113 ? 23.104 -11.399 13.514 1.00 29.54 113 GLU A CA 1
ATOM 692 C C . GLU A 1 113 ? 23.132 -11.633 11.989 1.00 29.16 113 GLU A C 1
ATOM 693 O O . GLU A 1 113 ? 23.099 -12.786 11.510 1.00 29.58 113 GLU A O 1
ATOM 699 N N . LEU A 1 114 ? 23.123 -10.538 11.230 1.00 29.49 114 LEU A N 1
ATOM 700 C CA . LEU A 1 114 ? 23.154 -10.576 9.773 1.00 29.26 114 LEU A CA 1
ATOM 701 C C . LEU A 1 114 ? 24.226 -9.613 9.288 1.00 29.31 114 LEU A C 1
ATOM 702 O O . LEU A 1 114 ? 24.550 -8.661 9.993 1.00 30.18 114 LEU A O 1
ATOM 707 N N . PRO A 1 115 ? 24.792 -9.859 8.087 1.00 29.73 115 PRO A N 1
ATOM 708 C CA . PRO A 1 115 ? 25.757 -8.949 7.471 1.00 29.72 115 PRO A CA 1
ATOM 709 C C . PRO A 1 115 ? 25.181 -7.572 7.179 1.00 29.73 115 PRO A C 1
ATOM 710 O O . PRO A 1 115 ? 23.946 -7.393 7.223 1.00 29.94 115 PRO A O 1
ATOM 714 N N . SER A 1 116 ? 26.062 -6.609 6.901 1.00 28.81 116 SER A N 1
ATOM 715 C CA . SER A 1 116 ? 25.677 -5.213 6.746 1.00 28.79 116 SER A CA 1
ATOM 716 C C . SER A 1 116 ? 24.719 -5.040 5.581 1.00 28.35 116 SER A C 1
ATOM 717 O O . SER A 1 116 ? 23.878 -4.148 5.618 1.00 28.06 116 SER A O 1
ATOM 720 N N . LYS A 1 117 ? 24.882 -5.856 4.544 1.00 28.19 117 LYS A N 1
ATOM 721 C CA . LYS A 1 117 ? 23.907 -5.876 3.444 1.00 29.13 117 LYS A CA 1
ATOM 722 C C . LYS A 1 117 ? 23.200 -7.229 3.403 1.00 28.13 117 LYS A C 1
ATOM 723 O O . LYS A 1 117 ? 23.815 -8.275 3.219 1.00 28.28 117 LYS A O 1
ATOM 729 N N . CYS A 1 118 ? 21.890 -7.219 3.662 1.00 27.85 118 CYS A N 1
ATOM 730 C CA . CYS A 1 118 ? 21.189 -8.446 4.010 1.00 26.89 118 CYS A CA 1
ATOM 731 C C . CYS A 1 118 ? 19.710 -8.294 3.733 1.00 26.79 118 CYS A C 1
ATOM 732 O O . CYS A 1 118 ? 19.247 -7.171 3.541 1.00 25.35 118 CYS A O 1
ATOM 735 N N . THR A 1 119 ? 18.999 -9.421 3.711 1.00 26.35 119 THR A N 1
ATOM 736 C CA . THR A 1 119 ? 17.532 -9.425 3.837 1.00 26.63 119 THR A CA 1
ATOM 737 C C . THR A 1 119 ? 17.078 -10.162 5.108 1.00 25.71 119 THR A C 1
ATOM 738 O O . THR A 1 119 ? 17.698 -11.171 5.540 1.00 23.86 119 THR A O 1
ATOM 742 N N . LEU A 1 120 ? 16.055 -9.618 5.743 1.00 22.94 120 LEU A N 1
ATOM 743 C CA . LEU A 1 120 ? 15.576 -10.218 6.995 1.00 22.54 120 LEU A CA 1
ATOM 744 C C . LEU A 1 120 ? 14.991 -11.582 6.737 1.00 22.02 120 LEU A C 1
ATOM 745 O O . LEU A 1 120 ? 14.494 -11.822 5.642 1.00 22.19 120 LEU A O 1
ATOM 750 N N . PRO A 1 121 ? 15.016 -12.447 7.759 1.00 21.56 121 PRO A N 1
ATOM 751 C CA . PRO A 1 121 ? 14.345 -13.761 7.534 1.00 22.05 121 PRO A CA 1
ATOM 752 C C . PRO A 1 121 ? 12.878 -13.559 7.199 1.00 22.70 121 PRO A C 1
ATOM 753 O O . PRO A 1 121 ? 12.218 -12.724 7.810 1.00 19.94 121 PRO A O 1
ATOM 757 N N . MET A 1 122 ? 12.369 -14.285 6.207 1.00 23.39 122 MET A N 1
ATOM 758 C CA . MET A 1 122 ? 10.958 -14.187 5.898 1.00 25.17 122 MET A CA 1
ATOM 759 C C . MET A 1 122 ? 10.456 -15.468 5.254 1.00 25.79 122 MET A C 1
ATOM 760 O O . MET A 1 122 ? 11.263 -16.320 4.832 1.00 26.00 122 MET A O 1
ATOM 765 N N . ARG A 1 123 ? 9.133 -15.592 5.186 1.00 27.27 123 ARG A N 1
ATOM 766 C CA . ARG A 1 123 ? 8.472 -16.768 4.621 1.00 28.99 123 ARG A CA 1
ATOM 767 C C . ARG A 1 123 ? 8.260 -16.599 3.135 1.00 29.80 123 ARG A C 1
ATOM 768 O O . ARG A 1 123 ? 8.331 -15.496 2.613 1.00 29.81 123 ARG A O 1
ATOM 776 N N . GLU A 1 124 ? 7.934 -17.699 2.455 1.00 31.16 124 GLU A N 1
ATOM 777 C CA . GLU A 1 124 ? 7.521 -17.613 1.062 1.00 31.95 124 GLU A CA 1
ATOM 778 C C . GLU A 1 124 ? 6.330 -16.651 0.916 1.00 31.02 124 GLU A C 1
ATOM 779 O O . GLU A 1 124 ? 6.292 -15.872 -0.033 1.00 31.22 124 GLU A O 1
ATOM 785 N N . GLU A 1 125 ? 5.399 -16.678 1.874 1.00 30.20 125 GLU A N 1
ATOM 786 C CA . GLU A 1 125 ? 4.254 -15.743 1.893 1.00 30.18 125 GLU A CA 1
ATOM 787 C C . GLU A 1 125 ? 4.717 -14.278 1.915 1.00 29.48 125 GLU A C 1
ATOM 788 O O . GLU A 1 125 ? 4.149 -13.418 1.261 1.00 29.15 125 GLU A O 1
ATOM 794 N N . ASP A 1 126 ? 5.756 -13.999 2.689 1.00 27.51 126 ASP A N 1
ATOM 795 C CA . ASP A 1 126 ? 6.265 -12.636 2.775 1.00 26.11 126 ASP A CA 1
ATOM 796 C C . ASP A 1 126 ? 6.907 -12.171 1.473 1.00 26.39 126 ASP A C 1
ATOM 797 O O . ASP A 1 126 ? 6.913 -10.983 1.163 1.00 25.61 126 ASP A O 1
ATOM 802 N N . GLU A 1 127 ? 7.435 -13.117 0.705 1.00 26.37 127 GLU A N 1
ATOM 803 C CA . GLU A 1 127 ? 8.096 -12.806 -0.551 1.00 28.57 127 GLU A CA 1
ATOM 804 C C . GLU A 1 127 ? 7.131 -12.291 -1.628 1.00 28.21 127 GLU A C 1
ATOM 805 O O . GLU A 1 127 ? 7.568 -11.789 -2.650 1.00 29.57 127 GLU A O 1
ATOM 811 N N . LYS A 1 128 ? 5.836 -12.415 -1.353 1.00 28.57 128 LYS A N 1
ATOM 812 C CA . LYS A 1 128 ? 4.763 -11.915 -2.221 1.00 28.83 128 LYS A CA 1
ATOM 813 C C . LYS A 1 128 ? 4.517 -10.405 -2.037 1.00 28.46 128 LYS A C 1
ATOM 814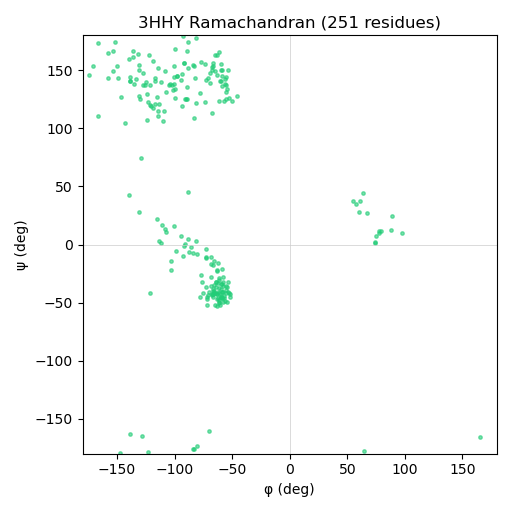 O O . LYS A 1 128 ? 3.734 -9.792 -2.773 1.00 29.15 128 LYS A O 1
ATOM 820 N N . ILE A 1 129 ? 5.163 -9.815 -1.036 1.00 26.40 129 ILE A N 1
ATOM 821 C CA . ILE A 1 129 ? 4.937 -8.412 -0.673 1.00 25.77 129 ILE A CA 1
ATOM 822 C C . ILE A 1 129 ? 6.023 -7.511 -1.295 1.00 25.26 129 ILE A C 1
ATOM 823 O O . ILE A 1 129 ? 7.178 -7.911 -1.405 1.00 25.85 129 ILE A O 1
ATOM 828 N N . THR A 1 130 ? 5.649 -6.293 -1.685 1.00 24.34 130 THR A N 1
ATOM 829 C CA . THR A 1 130 ? 6.638 -5.326 -2.215 1.00 23.42 130 THR A CA 1
ATOM 830 C C . THR A 1 130 ? 7.799 -5.177 -1.229 1.00 22.38 130 THR A C 1
ATOM 831 O O . THR A 1 130 ? 7.571 -4.943 -0.041 1.00 22.69 130 THR A O 1
ATOM 835 N N . PRO A 1 131 ? 9.031 -5.376 -1.721 1.00 22.18 131 PRO A N 1
ATOM 836 C CA . PRO A 1 131 ? 10.202 -5.174 -0.867 1.00 21.37 131 PRO A CA 1
ATOM 837 C C . PRO A 1 131 ? 10.438 -3.733 -0.452 1.00 20.12 131 PRO A C 1
ATOM 838 O O . PRO A 1 131 ? 10.004 -2.796 -1.121 1.00 21.29 131 PRO A O 1
ATOM 842 N N . LEU A 1 132 ? 11.084 -3.576 0.700 1.00 17.79 132 LEU A N 1
ATOM 843 C CA . LEU A 1 132 ? 11.531 -2.304 1.175 1.00 18.85 132 LEU A CA 1
ATOM 844 C C . LEU A 1 132 ? 13.029 -2.430 1.382 1.00 19.55 132 LEU A C 1
ATOM 845 O O . LEU A 1 132 ? 13.484 -3.351 2.086 1.00 21.45 132 LEU A O 1
ATOM 850 N N . VAL A 1 133 ? 13.781 -1.557 0.711 1.00 19.64 133 VAL A N 1
ATOM 851 C CA . VAL A 1 133 ? 15.245 -1.597 0.829 1.00 19.70 133 VAL A CA 1
ATOM 852 C C . VAL A 1 133 ? 15.684 -0.376 1.624 1.00 20.87 133 VAL A C 1
ATOM 853 O O . VAL A 1 133 ? 15.494 0.763 1.197 1.00 20.88 133 VAL A O 1
ATOM 857 N N . PHE A 1 134 ? 16.236 -0.639 2.797 1.00 22.16 134 PHE A N 1
ATOM 858 C CA . PHE A 1 134 ? 16.470 0.360 3.815 1.00 22.84 134 PHE A CA 1
ATOM 859 C C . PHE A 1 134 ? 17.977 0.527 4.017 1.00 23.47 134 PHE A C 1
ATOM 860 O O . PHE A 1 134 ? 18.637 -0.386 4.495 1.00 23.52 134 PHE A O 1
ATOM 868 N N . SER A 1 135 ? 18.509 1.678 3.604 1.00 24.21 135 SER A N 1
ATOM 869 C CA . SER A 1 135 ? 19.951 1.941 3.634 1.00 24.66 135 SER A CA 1
ATOM 870 C C . SER A 1 135 ? 20.286 3.129 4.539 1.00 24.10 135 SER A C 1
ATOM 871 O O . SER A 1 135 ? 19.441 3.975 4.806 1.00 23.90 135 SER A O 1
ATOM 874 N N . GLY A 1 136 ? 21.528 3.202 5.008 1.00 23.53 136 GLY A N 1
ATOM 875 C CA . GLY A 1 136 ? 21.950 4.380 5.749 1.00 23.51 136 GLY A CA 1
ATOM 876 C C . GLY A 1 136 ? 23.228 4.115 6.488 1.00 22.91 136 GLY A C 1
ATOM 877 O O . GLY A 1 136 ? 23.889 3.101 6.227 1.00 22.43 136 GLY A O 1
ATOM 878 N N . GLN A 1 137 ? 23.538 5.016 7.413 1.00 23.83 137 GLN A N 1
ATOM 879 C CA . GLN A 1 137 ? 24.758 4.913 8.208 1.00 25.15 137 GLN A CA 1
ATOM 880 C C . GLN A 1 137 ? 24.453 5.274 9.657 1.00 24.21 137 GLN A C 1
ATOM 881 O O . GLN A 1 137 ? 23.634 6.162 9.933 1.00 23.90 137 GLN A O 1
ATOM 887 N N . VAL A 1 138 ? 25.128 4.581 10.580 1.00 25.08 138 VAL A N 1
ATOM 888 C CA . VAL A 1 138 ? 25.108 4.961 11.993 1.00 25.60 138 VAL A CA 1
ATOM 889 C C . VAL A 1 138 ? 26.279 5.919 12.254 1.00 26.85 138 VAL A C 1
ATOM 890 O O . VAL A 1 138 ? 27.405 5.576 11.944 1.00 27.93 138 VAL A O 1
ATOM 894 N N . THR A 1 139 ? 25.986 7.095 12.807 1.00 28.44 139 THR A N 1
ATOM 895 C CA . THR A 1 139 ? 27.008 8.118 13.079 1.00 29.57 139 THR A CA 1
ATOM 896 C C . THR A 1 139 ? 26.925 8.697 14.483 1.00 30.54 139 THR A C 1
ATOM 897 O O . THR A 1 139 ? 25.917 8.560 15.166 1.00 29.87 139 THR A O 1
ATOM 901 N N . ASP A 1 140 ? 27.992 9.371 14.911 1.00 31.28 140 ASP A N 1
ATOM 902 C CA . ASP A 1 140 ? 27.920 10.189 16.112 1.00 31.72 140 ASP A CA 1
ATOM 903 C C . ASP A 1 140 ? 27.272 11.533 15.789 1.00 32.00 140 ASP A C 1
ATOM 904 O O . ASP A 1 140 ? 26.794 11.747 14.662 1.00 31.62 140 ASP A O 1
ATOM 909 N N . LEU A 1 141 ? 27.264 12.431 16.772 1.00 32.12 141 LEU A N 1
ATOM 910 C CA . LEU A 1 141 ? 26.581 13.715 16.692 1.00 32.99 141 LEU A CA 1
ATOM 911 C C . LEU A 1 141 ? 27.197 14.702 15.696 1.00 33.78 141 LEU A C 1
ATOM 912 O O . LEU A 1 141 ? 26.560 15.698 15.307 1.00 34.08 141 LEU A O 1
ATOM 917 N N . ASP A 1 142 ? 28.432 14.432 15.302 1.00 33.61 142 ASP A N 1
ATOM 918 C CA . ASP A 1 142 ? 29.139 15.325 14.388 1.00 34.84 142 ASP A CA 1
ATOM 919 C C . ASP A 1 142 ? 28.928 14.856 12.969 1.00 34.49 142 ASP A C 1
ATOM 920 O O . ASP A 1 142 ? 29.265 15.563 12.003 1.00 34.73 142 ASP A O 1
ATOM 925 N N . GLY A 1 143 ? 28.357 13.659 12.848 1.00 34.24 143 GLY A N 1
ATOM 926 C CA . GLY A 1 143 ? 28.186 13.025 11.550 1.00 33.55 143 GLY A CA 1
ATOM 927 C C . GLY A 1 143 ? 29.246 12.005 11.194 1.00 33.73 143 GLY A C 1
ATOM 928 O O . GLY A 1 143 ? 29.283 11.548 10.064 1.00 33.51 143 GLY A O 1
ATOM 929 N N . ASN A 1 144 ? 30.103 11.635 12.148 1.00 34.45 144 ASN A N 1
ATOM 930 C CA . ASN A 1 144 ? 31.123 10.600 11.914 1.00 35.08 144 ASN A CA 1
ATOM 931 C C . ASN A 1 144 ? 30.560 9.189 11.962 1.00 35.76 144 ASN A C 1
ATOM 932 O O . ASN A 1 144 ? 29.887 8.829 12.934 1.00 35.39 144 ASN A O 1
ATOM 937 N N . GLY A 1 145 ? 30.868 8.381 10.946 1.00 36.42 145 GLY A N 1
ATOM 938 C CA . GLY A 1 145 ? 30.367 7.005 10.861 1.00 37.77 145 GLY A CA 1
ATOM 939 C C . GLY A 1 145 ? 30.979 6.089 11.902 1.00 38.77 145 GLY A C 1
ATOM 940 O O . GLY A 1 145 ? 32.186 6.162 12.158 1.00 39.51 145 GLY A O 1
ATOM 941 N N . LEU A 1 146 ? 30.159 5.214 12.492 1.00 38.30 146 LEU A N 1
ATOM 942 C CA . LEU A 1 146 ? 30.604 4.351 13.586 1.00 38.55 146 LEU A CA 1
ATOM 943 C C . LEU A 1 146 ? 30.763 2.890 13.197 1.00 38.32 146 LEU A C 1
ATOM 944 O O . LEU A 1 146 ? 29.874 2.300 12.583 1.00 39.01 146 LEU A O 1
ATOM 949 N N . ALA A 1 147 ? 31.906 2.310 13.558 1.00 38.36 147 ALA A N 1
ATOM 950 C CA . ALA A 1 147 ? 32.136 0.872 13.399 1.00 37.98 147 ALA A CA 1
ATOM 951 C C . ALA A 1 147 ? 31.721 0.120 14.674 1.00 37.93 147 ALA A C 1
ATOM 952 O O . ALA A 1 147 ? 31.690 0.704 15.764 1.00 39.34 147 ALA A O 1
ATOM 954 N N . GLY A 1 148 ? 31.408 -1.167 14.526 1.00 37.61 148 GLY A N 1
ATOM 955 C CA . GLY A 1 148 ? 30.882 -1.988 15.631 1.00 36.51 148 GLY A CA 1
ATOM 956 C C . GLY A 1 148 ? 29.403 -1.728 15.931 1.00 36.16 148 GLY A C 1
ATOM 957 O O . GLY A 1 148 ? 28.866 -2.211 16.952 1.00 36.25 148 GLY A O 1
ATOM 958 N N . ALA A 1 149 ? 28.748 -0.967 15.049 1.00 34.42 149 ALA A N 1
ATOM 959 C CA . ALA A 1 149 ? 27.351 -0.565 15.263 1.00 32.25 149 ALA A CA 1
ATOM 960 C C . ALA A 1 149 ? 26.394 -1.668 14.841 1.00 30.90 149 ALA A C 1
ATOM 961 O O . ALA A 1 149 ? 26.612 -2.346 13.852 1.00 30.10 149 ALA A O 1
ATOM 963 N N . LYS A 1 150 ? 25.307 -1.819 15.574 1.00 28.42 150 LYS A N 1
ATOM 964 C CA . LYS A 1 150 ? 24.353 -2.858 15.220 1.00 28.14 150 LYS A CA 1
ATOM 965 C C . LYS A 1 150 ? 22.964 -2.269 15.099 1.00 25.58 150 LYS A C 1
ATOM 966 O O . LYS A 1 150 ? 22.625 -1.337 15.799 1.00 25.79 150 LYS A O 1
ATOM 972 N N . VAL A 1 151 ? 22.164 -2.835 14.201 1.00 24.32 151 VAL A N 1
ATOM 973 C CA . VAL A 1 151 ? 20.803 -2.336 13.989 1.00 21.80 151 VAL A CA 1
ATOM 974 C C . VAL A 1 151 ? 19.885 -3.529 14.209 1.00 20.39 151 VAL A C 1
ATOM 975 O O . VAL A 1 151 ? 19.911 -4.455 13.425 1.00 20.49 151 VAL A O 1
ATOM 979 N N . GLU A 1 152 ? 19.173 -3.529 15.335 1.00 20.61 152 GLU A N 1
ATOM 980 C CA . GLU A 1 152 ? 18.195 -4.577 15.634 1.00 18.86 152 GLU A CA 1
ATOM 981 C C . GLU A 1 152 ? 16.880 -4.095 15.046 1.00 18.66 152 GLU A C 1
ATOM 982 O O . GLU A 1 152 ? 16.427 -2.998 15.367 1.00 19.43 152 GLU A O 1
ATOM 988 N N . LEU A 1 153 ? 16.288 -4.921 14.202 1.00 18.61 153 LEU A N 1
ATOM 989 C CA . LEU A 1 153 ? 15.097 -4.536 13.451 1.00 16.30 153 LEU A CA 1
ATOM 990 C C . LEU A 1 153 ? 14.039 -5.604 13.696 1.00 16.63 153 LEU A C 1
ATOM 991 O O . LEU A 1 153 ? 14.318 -6.800 13.687 1.00 17.37 153 LEU A O 1
ATOM 996 N N . TRP A 1 154 ? 12.806 -5.169 13.914 1.00 16.01 154 TRP A N 1
ATOM 997 C CA . TRP A 1 154 ? 11.669 -6.110 13.956 1.00 15.78 154 TRP A CA 1
ATOM 998 C C . TRP A 1 154 ? 10.403 -5.391 13.573 1.00 15.21 154 TRP A C 1
ATOM 999 O O . TRP A 1 154 ? 10.269 -4.219 13.812 1.00 14.75 154 TRP A O 1
ATOM 1010 N N . HIS A 1 155 ? 9.468 -6.110 12.960 1.00 15.06 155 HIS A N 1
ATOM 1011 C CA . HIS A 1 155 ? 8.219 -5.480 12.572 1.00 15.92 155 HIS A CA 1
ATOM 1012 C C . HIS A 1 155 ? 7.191 -6.552 12.206 1.00 16.08 155 HIS A C 1
ATOM 1013 O O . HIS A 1 155 ? 7.508 -7.736 12.146 1.00 16.58 155 HIS A O 1
ATOM 1020 N N . ALA A 1 156 ? 5.950 -6.117 11.958 1.00 14.85 156 ALA A N 1
ATOM 1021 C CA . ALA A 1 156 ? 4.864 -7.055 11.693 1.00 16.56 156 ALA A CA 1
ATOM 1022 C C . ALA A 1 156 ? 4.868 -7.447 10.243 1.00 18.18 156 ALA A C 1
ATOM 1023 O O . ALA A 1 156 ? 5.342 -6.715 9.410 1.00 16.91 156 ALA A O 1
ATOM 1025 N N . ASP A 1 157 ? 4.329 -8.627 9.953 1.00 18.60 157 ASP A N 1
ATOM 1026 C CA . ASP A 1 157 ? 4.105 -9.013 8.580 1.00 21.69 157 ASP A CA 1
ATOM 1027 C C . ASP A 1 157 ? 2.821 -8.399 8.059 1.00 23.20 157 ASP A C 1
ATOM 1028 O O . ASP A 1 157 ? 2.103 -7.751 8.813 1.00 23.44 157 ASP A O 1
ATOM 1033 N N . ASN A 1 158 ? 2.524 -8.644 6.787 1.00 23.60 158 ASN A N 1
ATOM 1034 C CA . ASN A 1 158 ? 1.357 -8.048 6.111 1.00 26.31 158 ASN A CA 1
ATOM 1035 C C . ASN A 1 158 ? 0.008 -8.514 6.632 1.00 26.95 158 ASN A C 1
ATOM 1036 O O . ASN A 1 158 ? -1.024 -7.867 6.384 1.00 27.16 158 ASN A O 1
ATOM 1041 N N . ASP A 1 159 ? 0.023 -9.632 7.347 1.00 27.57 159 ASP A N 1
ATOM 1042 C CA . ASP A 1 159 ? -1.159 -10.174 8.014 1.00 28.81 159 ASP A CA 1
ATOM 1043 C C . ASP A 1 159 ? -1.416 -9.547 9.387 1.00 29.04 159 ASP A C 1
ATOM 1044 O O . ASP A 1 159 ? -2.453 -9.815 10.001 1.00 30.31 159 ASP A O 1
ATOM 1049 N N . GLY A 1 160 ? -0.474 -8.725 9.853 1.00 29.78 160 GLY A N 1
ATOM 1050 C CA . GLY A 1 160 ? -0.579 -8.056 11.146 1.00 28.81 160 GLY A CA 1
ATOM 1051 C C . GLY A 1 160 ? -0.019 -8.820 12.344 1.00 28.34 160 GLY A C 1
ATOM 1052 O O . GLY A 1 160 ? -0.459 -8.593 13.471 1.00 29.94 160 GLY A O 1
ATOM 1053 N N . TYR A 1 161 ? 0.928 -9.730 12.104 1.00 25.16 161 TYR A N 1
ATOM 1054 C CA . TYR A 1 161 ? 1.461 -10.617 13.136 1.00 23.57 161 TYR A CA 1
ATOM 1055 C C . TYR A 1 161 ? 2.948 -10.367 13.357 1.00 21.15 161 TYR A C 1
ATOM 1056 O O . TYR A 1 161 ? 3.691 -10.120 12.402 1.00 19.70 161 TYR A O 1
ATOM 1065 N N . TYR A 1 162 ? 3.354 -10.473 14.616 1.00 18.78 162 TYR A N 1
ATOM 1066 C CA . TYR A 1 162 ? 4.773 -10.479 14.980 1.00 19.49 162 TYR A CA 1
ATOM 1067 C C . TYR A 1 162 ? 5.233 -11.914 15.274 1.00 19.35 162 TYR A C 1
ATOM 1068 O O . TYR A 1 162 ? 4.565 -12.646 16.021 1.00 20.70 162 TYR A O 1
ATOM 1077 N N . SER A 1 163 ? 6.406 -12.278 14.779 1.00 19.80 163 SER A N 1
ATOM 1078 C CA . SER A 1 163 ? 6.982 -13.567 15.141 1.00 19.59 163 SER A CA 1
ATOM 1079 C C . SER A 1 163 ? 7.166 -13.650 16.669 1.00 20.26 163 SER A C 1
ATOM 1080 O O . SER A 1 163 ? 7.477 -12.650 17.320 1.00 19.86 163 SER A O 1
ATOM 1083 N N . GLN A 1 164 ? 6.966 -14.861 17.223 1.00 20.75 164 GLN A N 1
ATOM 1084 C CA . GLN A 1 164 ? 6.957 -15.138 18.635 1.00 22.26 164 GLN A CA 1
ATOM 1085 C C . GLN A 1 164 ? 5.692 -14.633 19.336 1.00 22.30 164 GLN A C 1
ATOM 1086 O O . GLN A 1 164 ? 5.512 -14.830 20.549 1.00 24.02 164 GLN A O 1
ATOM 1092 N N . PHE A 1 165 ? 4.777 -14.035 18.558 1.00 22.46 165 PHE A N 1
ATOM 1093 C CA . PHE A 1 165 ? 3.482 -13.602 19.067 1.00 22.23 165 PHE A CA 1
ATOM 1094 C C . PHE A 1 165 ? 2.345 -14.088 18.168 1.00 24.00 165 PHE A C 1
ATOM 1095 O O . PHE A 1 165 ? 1.288 -13.464 18.104 1.00 23.95 165 PHE A O 1
ATOM 1103 N N . ALA A 1 166 ? 2.606 -15.218 17.503 1.00 25.17 166 ALA A N 1
ATOM 1104 C CA . ALA A 1 166 ? 1.719 -15.896 16.548 1.00 26.41 166 ALA A CA 1
ATOM 1105 C C . ALA A 1 166 ? 2.320 -17.275 16.329 1.00 27.16 166 ALA A C 1
ATOM 1106 O O . ALA A 1 166 ? 3.383 -17.394 15.732 1.00 27.43 166 ALA A O 1
ATOM 1108 N N . PRO A 1 167 ? 1.655 -18.335 16.824 1.00 28.23 167 PRO A N 1
ATOM 1109 C CA . PRO A 1 167 ? 2.262 -19.674 16.730 1.00 28.08 167 PRO A CA 1
ATOM 1110 C C . PRO A 1 167 ? 2.601 -20.219 15.329 1.00 27.51 167 PRO A C 1
ATOM 1111 O O . PRO A 1 167 ? 3.457 -21.089 15.246 1.00 28.00 167 PRO A O 1
ATOM 1115 N N . HIS A 1 168 ? 1.982 -19.710 14.256 1.00 25.87 168 HIS A N 1
ATOM 1116 C CA . HIS A 1 168 ? 2.327 -20.116 12.861 1.00 24.67 168 HIS A CA 1
ATOM 1117 C C . HIS A 1 168 ? 3.653 -19.603 12.273 1.00 24.18 168 HIS A C 1
ATOM 1118 O O . HIS A 1 168 ? 4.093 -20.034 11.208 1.00 22.92 168 HIS A O 1
ATOM 1125 N N . LEU A 1 169 ? 4.285 -18.649 12.945 1.00 22.09 169 LEU A N 1
ATOM 1126 C CA . LEU A 1 169 ? 5.407 -17.962 12.342 1.00 22.49 169 LEU A CA 1
ATOM 1127 C C . LEU A 1 169 ? 6.760 -18.477 12.821 1.00 22.26 169 LEU A C 1
ATOM 1128 O O . LEU A 1 169 ? 6.938 -18.680 14.029 1.00 23.84 169 LEU A O 1
ATOM 1133 N N . PRO A 1 170 ? 7.725 -18.636 11.886 1.00 23.03 170 PRO A N 1
ATOM 1134 C CA . PRO A 1 170 ? 9.086 -18.945 12.316 1.00 23.00 170 PRO A CA 1
ATOM 1135 C C . PRO A 1 170 ? 9.561 -17.867 13.276 1.00 23.76 170 PRO A C 1
ATOM 1136 O O . PRO A 1 170 ? 9.211 -16.682 13.097 1.00 22.29 170 PRO A O 1
ATOM 1140 N N . GLU A 1 171 ? 10.317 -18.267 14.299 1.00 24.00 171 GLU A N 1
ATOM 1141 C CA . GLU A 1 171 ? 10.551 -17.417 15.473 1.00 24.37 171 GLU A CA 1
ATOM 1142 C C . GLU A 1 171 ? 11.303 -16.118 15.169 1.00 22.85 171 GLU A C 1
ATOM 1143 O O . GLU A 1 171 ? 11.210 -15.182 15.946 1.00 21.74 171 GLU A O 1
ATOM 1149 N N . TRP A 1 172 ? 12.041 -16.059 14.063 1.00 22.76 172 TRP A N 1
ATOM 1150 C CA . TRP A 1 172 ? 12.764 -14.820 13.787 1.00 22.52 172 TRP A CA 1
ATOM 1151 C C . TRP A 1 172 ? 12.236 -14.178 12.517 1.00 21.41 172 TRP A C 1
ATOM 1152 O O . TRP A 1 172 ? 12.933 -13.413 11.875 1.00 22.23 172 TRP A O 1
ATOM 1163 N N . ASN A 1 173 ? 11.007 -14.515 12.140 1.00 20.76 173 ASN A N 1
ATOM 1164 C CA . ASN A 1 173 ? 10.433 -13.899 10.961 1.00 19.79 173 ASN A CA 1
ATOM 1165 C C . ASN A 1 173 ? 10.434 -12.380 11.114 1.00 18.55 173 ASN A C 1
ATOM 1166 O O . ASN A 1 173 ? 9.901 -11.870 12.076 1.00 16.70 173 ASN A O 1
ATOM 1171 N N . LEU A 1 174 ? 11.062 -11.698 10.164 1.00 18.50 174 LEU A N 1
ATOM 1172 C CA . LEU A 1 174 ? 11.109 -10.228 10.167 1.00 17.68 174 LEU A CA 1
ATOM 1173 C C . LEU A 1 174 ? 11.808 -9.687 11.440 1.00 17.05 174 LEU A C 1
ATOM 1174 O O . LEU A 1 174 ? 11.441 -8.621 12.015 1.00 18.70 174 LEU A O 1
ATOM 1179 N N . ARG A 1 175 ? 12.847 -10.417 11.861 1.00 18.64 175 ARG A N 1
ATOM 1180 C CA . ARG A 1 175 ? 13.688 -10.005 12.997 1.00 19.59 175 ARG A CA 1
ATOM 1181 C C . ARG A 1 175 ? 15.140 -10.275 12.660 1.00 20.38 175 ARG A C 1
ATOM 1182 O O . ARG A 1 175 ? 15.441 -11.307 12.089 1.00 22.68 175 ARG A O 1
ATOM 1190 N N . GLY A 1 176 ? 16.041 -9.370 13.044 1.00 21.89 176 GLY A N 1
ATOM 1191 C CA . GLY A 1 176 ? 17.470 -9.588 12.818 1.00 21.80 176 GLY A CA 1
ATOM 1192 C C . GLY A 1 176 ? 18.291 -8.545 13.516 1.00 22.71 176 GLY A C 1
ATOM 1193 O O . GLY A 1 176 ? 17.781 -7.454 13.779 1.00 19.61 176 GLY A O 1
ATOM 1194 N N . THR A 1 177 ? 19.532 -8.875 13.871 1.00 22.58 177 THR A N 1
ATOM 1195 C CA . THR A 1 177 ? 20.461 -7.803 14.268 1.00 23.43 177 THR A CA 1
ATOM 1196 C C . THR A 1 177 ? 21.571 -7.585 13.239 1.00 24.20 177 THR A C 1
ATOM 1197 O O . THR A 1 177 ? 22.501 -8.394 13.055 1.00 24.39 177 THR A O 1
ATOM 1201 N N . ILE A 1 178 ? 21.428 -6.484 12.529 1.00 23.68 178 ILE A N 1
ATOM 1202 C CA . ILE A 1 178 ? 22.304 -6.186 11.407 1.00 24.86 178 ILE A CA 1
ATOM 1203 C C . ILE A 1 178 ? 23.611 -5.590 11.927 1.00 25.68 178 ILE A C 1
ATOM 1204 O O . ILE A 1 178 ? 23.617 -4.553 12.594 1.00 25.46 178 ILE A O 1
ATOM 1209 N N . ILE A 1 179 ? 24.722 -6.246 11.590 1.00 27.77 179 ILE A N 1
ATOM 1210 C CA . ILE A 1 179 ? 26.058 -5.715 11.894 1.00 28.12 179 ILE A CA 1
ATOM 1211 C C . ILE A 1 179 ? 26.475 -4.715 10.811 1.00 28.15 179 ILE A C 1
ATOM 1212 O O . ILE A 1 179 ? 26.737 -5.090 9.679 1.00 29.48 179 ILE A O 1
ATOM 1217 N N . ALA A 1 180 ? 26.499 -3.442 11.156 1.00 28.73 180 ALA A N 1
ATOM 1218 C CA . ALA A 1 180 ? 26.887 -2.412 10.206 1.00 29.74 180 ALA A CA 1
ATOM 1219 C C . ALA A 1 180 ? 28.359 -2.595 9.804 1.00 31.09 180 ALA A C 1
ATOM 1220 O O . ALA A 1 180 ? 29.120 -3.307 10.478 1.00 30.55 180 ALA A O 1
ATOM 1222 N N . ASP A 1 181 ? 28.755 -1.961 8.713 1.00 31.56 181 ASP A N 1
ATOM 1223 C CA . ASP A 1 181 ? 30.117 -2.138 8.214 1.00 32.80 181 ASP A CA 1
ATOM 1224 C C . ASP A 1 181 ? 31.100 -1.219 8.958 1.00 33.29 181 ASP A C 1
ATOM 1225 O O . ASP A 1 181 ? 30.708 -0.500 9.881 1.00 33.51 181 ASP A O 1
ATOM 1230 N N . GLU A 1 182 ? 32.370 -1.221 8.545 1.00 34.53 182 GLU A N 1
ATOM 1231 C CA . GLU A 1 182 ? 33.407 -0.425 9.231 1.00 35.25 182 GLU A CA 1
ATOM 1232 C C . GLU A 1 182 ? 33.146 1.087 9.182 1.00 35.57 182 GLU A C 1
ATOM 1233 O O . GLU A 1 182 ? 33.733 1.859 9.957 1.00 35.94 182 GLU A O 1
ATOM 1239 N N . GLU A 1 183 ? 32.246 1.495 8.286 1.00 34.66 183 GLU A N 1
ATOM 1240 C CA . GLU A 1 183 ? 31.816 2.890 8.141 1.00 35.40 183 GLU A CA 1
ATOM 1241 C C . GLU A 1 183 ? 30.481 3.155 8.852 1.00 34.05 183 GLU A C 1
ATOM 1242 O O . GLU A 1 183 ? 30.014 4.303 8.943 1.00 34.52 183 GLU A O 1
ATOM 1248 N N . GLY A 1 184 ? 29.882 2.093 9.374 1.00 32.67 184 GLY A N 1
ATOM 1249 C CA . GLY A 1 184 ? 28.582 2.190 10.035 1.00 30.90 184 GLY A CA 1
ATOM 1250 C C . GLY A 1 184 ? 27.430 2.031 9.059 1.00 29.73 184 GLY A C 1
ATOM 1251 O O . GLY A 1 184 ? 26.287 2.301 9.407 1.00 28.90 184 GLY A O 1
ATOM 1252 N N . ARG A 1 185 ? 27.714 1.586 7.844 1.00 28.95 185 ARG A N 1
ATOM 1253 C CA . ARG A 1 185 ? 26.661 1.493 6.829 1.00 28.97 185 ARG A CA 1
ATOM 1254 C C . ARG A 1 185 ? 25.977 0.127 6.790 1.00 27.69 185 ARG A C 1
ATOM 1255 O O . ARG A 1 185 ? 26.536 -0.902 7.202 1.00 27.78 185 ARG A O 1
ATOM 1263 N N . TYR A 1 186 ? 24.749 0.150 6.278 1.00 26.88 186 TYR A N 1
ATOM 1264 C CA . TYR A 1 186 ? 23.874 -1.025 6.198 1.00 25.02 186 TYR A CA 1
ATOM 1265 C C . TYR A 1 186 ? 22.959 -0.876 4.995 1.00 24.10 186 TYR A C 1
ATOM 1266 O O . TYR A 1 186 ? 22.630 0.235 4.598 1.00 24.39 186 TYR A O 1
ATOM 1275 N N . GLU A 1 187 ? 22.517 -2.000 4.453 1.00 23.40 187 GLU A N 1
ATOM 1276 C CA . GLU A 1 187 ? 21.498 -1.993 3.407 1.00 23.35 187 GLU A CA 1
ATOM 1277 C C . GLU A 1 187 ? 20.632 -3.201 3.675 1.00 23.16 187 GLU A C 1
ATOM 1278 O O . GLU A 1 187 ? 21.037 -4.342 3.449 1.00 24.00 187 GLU A O 1
ATOM 1284 N N . ILE A 1 188 ? 19.442 -2.958 4.213 1.00 23.21 188 ILE A N 1
ATOM 1285 C CA . ILE A 1 188 ? 18.619 -4.040 4.731 1.00 22.59 188 ILE A CA 1
ATOM 1286 C C . ILE A 1 188 ? 17.356 -4.198 3.910 1.00 22.78 188 ILE A C 1
ATOM 1287 O O . ILE A 1 188 ? 16.576 -3.249 3.800 1.00 22.83 188 ILE A O 1
ATOM 1292 N N . THR A 1 189 ? 17.145 -5.365 3.318 1.00 22.28 189 THR A N 1
ATOM 1293 C CA . THR A 1 189 ? 15.841 -5.564 2.645 1.00 23.27 189 THR A CA 1
ATOM 1294 C C . THR A 1 189 ? 14.860 -6.357 3.473 1.00 22.98 189 THR A C 1
ATOM 1295 O O . THR A 1 189 ? 15.159 -7.411 4.061 1.00 22.88 189 THR A O 1
ATOM 1299 N N . THR A 1 190 ? 13.657 -5.815 3.500 1.00 21.64 190 THR A N 1
ATOM 1300 C CA . THR A 1 190 ? 12.574 -6.433 4.196 1.00 20.55 190 THR A CA 1
ATOM 1301 C C . THR A 1 190 ? 11.298 -6.320 3.358 1.00 20.24 190 THR A C 1
ATOM 1302 O O . THR A 1 190 ? 11.388 -6.084 2.172 1.00 20.23 190 THR A O 1
ATOM 1306 N N . ILE A 1 191 ? 10.142 -6.515 3.966 1.00 20.13 191 ILE A N 1
ATOM 1307 C CA . ILE A 1 191 ? 8.877 -6.226 3.305 1.00 20.56 191 ILE A CA 1
ATOM 1308 C C . ILE A 1 191 ? 8.336 -4.888 3.794 1.00 20.59 191 ILE A C 1
ATOM 1309 O O . ILE A 1 191 ? 8.598 -4.445 4.926 1.00 19.67 191 ILE A O 1
ATOM 1314 N N . GLN A 1 192 ? 7.536 -4.265 2.925 1.00 21.28 192 GLN A N 1
ATOM 1315 C CA . GLN A 1 192 ? 6.931 -2.994 3.244 1.00 22.70 192 GLN A CA 1
ATOM 1316 C C . GLN A 1 192 ? 5.915 -3.188 4.360 1.00 23.21 192 GLN A C 1
ATOM 1317 O O . GLN A 1 192 ? 4.882 -3.843 4.162 1.00 23.98 192 GLN A O 1
ATOM 1323 N N . PRO A 1 193 ? 6.187 -2.631 5.542 1.00 22.83 193 PRO A N 1
ATOM 1324 C CA . PRO A 1 193 ? 5.236 -2.795 6.654 1.00 22.61 193 PRO A CA 1
ATOM 1325 C C . PRO A 1 193 ? 3.837 -2.226 6.312 1.00 22.60 193 PRO A C 1
ATOM 1326 O O . PRO A 1 193 ? 3.720 -1.304 5.491 1.00 23.22 193 PRO A O 1
ATOM 1330 N N . ALA A 1 194 ? 2.8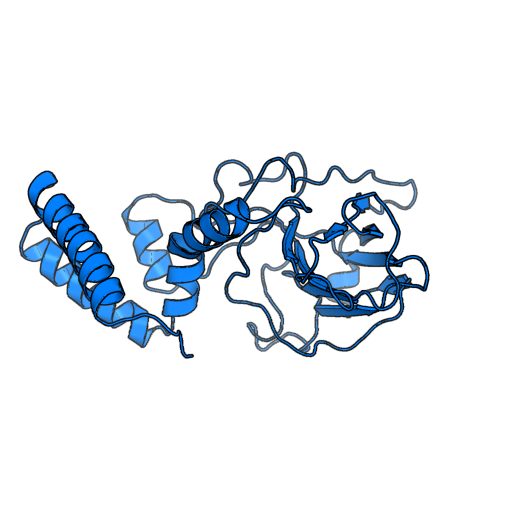16 -2.821 6.911 1.00 23.36 194 ALA A N 1
ATOM 1331 C CA . ALA A 1 194 ? 1.425 -2.373 6.763 1.00 24.16 194 ALA A CA 1
ATOM 1332 C C . ALA A 1 194 ? 0.820 -2.035 8.139 1.00 24.33 194 ALA A C 1
ATOM 1333 O O . ALA A 1 194 ? 1.374 -2.378 9.191 1.00 24.24 194 ALA A O 1
ATOM 1335 N N . PRO A 1 195 ? -0.304 -1.298 8.133 1.00 24.23 195 PRO A N 1
ATOM 1336 C CA . PRO A 1 195 ? -0.851 -0.883 9.416 1.00 25.67 195 PRO A CA 1
ATOM 1337 C C . PRO A 1 195 ? -1.060 -2.070 10.359 1.00 26.02 195 PRO A C 1
ATOM 1338 O O . PRO A 1 195 ? -1.302 -3.201 9.904 1.00 26.80 195 PRO A O 1
ATOM 1342 N N . TYR A 1 196 ? -0.956 -1.821 11.661 1.00 25.84 196 TYR A N 1
ATOM 1343 C CA . TYR A 1 196 ? -1.009 -2.848 12.683 1.00 26.23 196 TYR A CA 1
ATOM 1344 C C . TYR A 1 196 ? -2.183 -2.628 13.645 1.00 25.79 196 TYR A C 1
ATOM 1345 O O . TYR A 1 196 ? -2.276 -1.611 14.336 1.00 25.43 196 TYR A O 1
ATOM 1354 N N . GLN A 1 197 ? -3.096 -3.591 13.664 1.00 25.31 197 GLN A N 1
ATOM 1355 C CA . GLN A 1 197 ? -4.234 -3.546 14.583 1.00 25.14 197 GLN A CA 1
ATOM 1356 C C . GLN A 1 197 ? -3.869 -4.223 15.866 1.00 24.83 197 GLN A C 1
ATOM 1357 O O . GLN A 1 197 ? -3.457 -5.379 15.872 1.00 24.91 197 GLN A O 1
ATOM 1363 N N . ILE A 1 198 ? -4.033 -3.517 16.969 1.00 24.75 198 ILE A N 1
ATOM 1364 C CA . ILE A 1 198 ? -3.667 -4.111 18.231 1.00 25.62 198 ILE A CA 1
ATOM 1365 C C . ILE A 1 198 ? -4.709 -5.173 18.630 1.00 26.25 198 ILE A C 1
ATOM 1366 O O . ILE A 1 198 ? -5.841 -5.140 18.161 1.00 25.40 198 ILE A O 1
ATOM 1371 N N . PRO A 1 199 ? -4.313 -6.153 19.455 1.00 26.39 199 PRO A N 1
ATOM 1372 C CA . PRO A 1 199 ? -5.254 -7.207 19.813 1.00 27.53 199 PRO A CA 1
ATOM 1373 C C . PRO A 1 199 ? -6.527 -6.631 20.404 1.00 28.21 199 PRO A C 1
ATOM 1374 O O . PRO A 1 199 ? -6.469 -5.866 21.351 1.00 29.08 199 PRO A O 1
ATOM 1378 N N . THR A 1 200 ? -7.671 -6.983 19.836 1.00 29.09 200 THR A N 1
ATOM 1379 C CA . THR A 1 200 ? -8.907 -6.403 20.319 1.00 30.43 200 THR A CA 1
ATOM 1380 C C . THR A 1 200 ? -9.832 -7.399 21.026 1.00 30.13 200 THR A C 1
ATOM 1381 O O . THR A 1 200 ? -10.920 -7.020 21.463 1.00 30.80 200 THR A O 1
ATOM 1385 N N . ASP A 1 201 ? -9.384 -8.651 21.134 1.00 29.35 201 ASP A N 1
ATOM 1386 C CA . ASP A 1 201 ? -10.144 -9.725 21.796 1.00 29.63 201 ASP A CA 1
ATOM 1387 C C . ASP A 1 201 ? -10.207 -9.632 23.326 1.00 28.30 201 ASP A C 1
ATOM 1388 O O . ASP A 1 201 ? -10.874 -10.452 23.965 1.00 28.52 201 ASP A O 1
ATOM 1393 N N . GLY A 1 202 ? -9.506 -8.649 23.908 1.00 26.57 202 GLY A N 1
ATOM 1394 C CA . GLY A 1 202 ? -9.431 -8.555 25.359 1.00 24.92 202 GLY A CA 1
ATOM 1395 C C . GLY A 1 202 ? -9.785 -7.205 25.920 1.00 24.48 202 GLY A C 1
ATOM 1396 O O . GLY A 1 202 ? -10.344 -6.361 25.228 1.00 24.76 202 GLY A O 1
ATOM 1397 N N . PRO A 1 203 ? -9.425 -6.982 27.196 1.00 23.45 203 PRO A N 1
ATOM 1398 C CA . PRO A 1 203 ? -9.813 -5.783 27.930 1.00 22.66 203 PRO A CA 1
ATOM 1399 C C . PRO A 1 203 ? -9.275 -4.510 27.296 1.00 21.42 203 PRO A C 1
ATOM 1400 O O . PRO A 1 203 ? -9.893 -3.476 27.401 1.00 21.22 203 PRO A O 1
ATOM 1404 N N . THR A 1 204 ? -8.145 -4.573 26.604 1.00 22.11 204 THR A N 1
ATOM 1405 C CA . THR A 1 204 ? -7.617 -3.376 25.993 1.00 21.16 204 THR A CA 1
ATOM 1406 C C . THR A 1 204 ? -8.532 -3.030 24.797 1.00 21.94 204 THR A C 1
ATOM 1407 O O . THR A 1 204 ? -8.904 -1.862 24.608 1.00 21.55 204 THR A O 1
ATOM 1411 N N . GLY A 1 205 ? -8.853 -4.034 23.983 1.00 23.06 205 GLY A N 1
ATOM 1412 C CA . GLY A 1 205 ? -9.802 -3.818 22.857 1.00 24.24 205 GLY A CA 1
ATOM 1413 C C . GLY A 1 205 ? -11.117 -3.248 23.358 1.00 25.91 205 GLY A C 1
ATOM 1414 O O . GLY A 1 205 ? -11.678 -2.298 22.764 1.00 25.87 205 GLY A O 1
ATOM 1415 N N . GLN A 1 206 ? -11.565 -3.793 24.488 1.00 26.09 206 GLN A N 1
ATOM 1416 C CA . GLN A 1 206 ? -12.836 -3.444 25.114 1.00 26.87 206 GLN A CA 1
ATOM 1417 C C . GLN A 1 206 ? -12.837 -2.002 25.585 1.00 25.54 206 GLN A C 1
ATOM 1418 O O . GLN A 1 206 ? -13.828 -1.285 25.411 1.00 25.92 206 GLN A O 1
ATOM 1424 N N . PHE A 1 207 ? -11.716 -1.577 26.168 1.00 22.37 207 PHE A N 1
ATOM 1425 C CA . PHE A 1 207 ? -11.503 -0.178 26.549 1.00 22.20 207 PHE A CA 1
ATOM 1426 C C . PHE A 1 207 ? -11.611 0.744 25.345 1.00 22.93 207 PHE A C 1
ATOM 1427 O O . PHE A 1 207 ? -12.220 1.804 25.442 1.00 23.05 207 PHE A O 1
ATOM 1435 N N . ILE A 1 208 ? -11.055 0.318 24.207 1.00 22.34 208 ILE A N 1
ATOM 1436 C CA . ILE A 1 208 ? -11.073 1.109 22.980 1.00 22.34 208 ILE A CA 1
ATOM 1437 C C . ILE A 1 208 ? -12.484 1.113 22.406 1.00 23.10 208 ILE A C 1
ATOM 1438 O O . ILE A 1 208 ? -13.060 2.183 22.182 1.00 22.70 208 ILE A O 1
ATOM 1443 N N . GLU A 1 209 ? -13.052 -0.070 22.251 1.00 24.22 209 GLU A N 1
ATOM 1444 C CA . GLU A 1 209 ? -14.457 -0.208 21.789 1.00 26.04 209 GLU A CA 1
ATOM 1445 C C . GLU A 1 209 ? -15.483 0.613 22.562 1.00 27.08 209 GLU A C 1
ATOM 1446 O O . GLU A 1 209 ? -16.347 1.261 21.956 1.00 27.12 209 GLU A O 1
ATOM 1452 N N . ALA A 1 210 ? -15.394 0.591 23.889 1.00 26.75 210 ALA A N 1
ATOM 1453 C CA . ALA A 1 210 ? -16.332 1.285 24.767 1.00 26.62 210 ALA A CA 1
ATOM 1454 C C . ALA A 1 210 ? -16.328 2.799 24.598 1.00 26.82 210 ALA A C 1
ATOM 1455 O O . ALA A 1 210 ? -17.275 3.459 24.993 1.00 28.36 210 ALA A O 1
ATOM 1457 N N . GLN A 1 211 ? -15.242 3.361 24.079 1.00 25.88 211 GLN A N 1
ATOM 1458 C CA . GLN A 1 211 ? -15.160 4.800 23.850 1.00 25.38 211 GLN A CA 1
ATOM 1459 C C . GLN A 1 211 ? -15.143 5.221 22.379 1.00 25.11 211 GLN A C 1
ATOM 1460 O O . GLN A 1 211 ? -14.791 6.354 22.078 1.00 24.10 211 GLN A O 1
ATOM 1466 N N . ASN A 1 212 ? -15.535 4.315 21.484 1.00 25.11 212 ASN A N 1
ATOM 1467 C CA . ASN A 1 212 ? -15.517 4.586 20.042 1.00 25.81 212 ASN A CA 1
ATOM 1468 C C . ASN A 1 212 ? -14.139 5.026 19.546 1.00 26.28 212 ASN A C 1
ATOM 1469 O O . ASN A 1 212 ? -14.014 5.895 18.654 1.00 26.84 212 ASN A O 1
ATOM 1474 N N . GLY A 1 213 ? -13.086 4.421 20.116 1.00 23.93 213 GLY A N 1
ATOM 1475 C CA . GLY A 1 213 ? -11.741 4.667 19.642 1.00 24.97 213 GLY A CA 1
ATOM 1476 C C . GLY A 1 213 ? -11.343 3.802 18.457 1.00 25.40 213 GLY A C 1
ATOM 1477 O O . GLY A 1 213 ? -12.134 2.982 17.953 1.00 25.75 213 GLY A O 1
ATOM 1478 N N . HIS A 1 214 ? -10.082 3.937 18.054 1.00 25.27 214 HIS A N 1
ATOM 1479 C CA . HIS A 1 214 ? -9.569 3.248 16.887 1.00 24.85 214 HIS A CA 1
ATOM 1480 C C . HIS A 1 214 ? -8.416 2.396 17.334 1.00 23.32 214 HIS A C 1
ATOM 1481 O O . HIS A 1 214 ? -7.449 2.944 17.851 1.00 25.70 214 HIS A O 1
ATOM 1488 N N . PRO A 1 215 ? -8.488 1.074 17.153 1.00 21.45 215 PRO A N 1
ATOM 1489 C CA . PRO A 1 215 ? -7.426 0.197 17.672 1.00 19.85 215 PRO A CA 1
ATOM 1490 C C . PRO A 1 215 ? -6.254 -0.006 16.684 1.00 19.31 215 PRO A C 1
ATOM 1491 O O . PRO A 1 215 ? -5.800 -1.121 16.516 1.00 20.97 215 PRO A O 1
ATOM 1495 N N . TRP A 1 216 ? -5.786 1.064 16.069 1.00 18.65 216 TRP A N 1
ATOM 1496 C CA . TRP A 1 216 ? -4.795 0.957 14.973 1.00 18.75 216 TRP A CA 1
ATOM 1497 C C . TRP A 1 216 ? -3.530 1.752 15.181 1.00 19.26 216 TRP A C 1
ATOM 1498 O O . TRP A 1 216 ? -3.535 2.847 15.710 1.00 18.20 216 TRP A O 1
ATOM 1509 N N . ARG A 1 217 ? -2.426 1.134 14.792 1.00 18.71 217 ARG A N 1
ATOM 1510 C CA . ARG A 1 217 ? -1.180 1.858 14.662 1.00 18.68 217 ARG A CA 1
ATOM 1511 C C . ARG A 1 217 ? -0.858 2.007 13.186 1.00 17.28 217 ARG A C 1
ATOM 1512 O O . ARG A 1 217 ? -1.163 1.141 12.389 1.00 16.75 217 ARG A O 1
ATOM 1520 N N . PRO A 1 218 ? -0.180 3.092 12.813 1.00 17.60 218 PRO A N 1
ATOM 1521 C CA . PRO A 1 218 ? 0.344 3.118 11.435 1.00 16.25 218 PRO A CA 1
ATOM 1522 C C . PRO A 1 218 ? 1.384 2.020 11.162 1.00 16.42 218 PRO A C 1
ATOM 1523 O O . PRO A 1 218 ? 1.947 1.453 12.131 1.00 17.22 218 PRO A O 1
ATOM 1527 N N . ALA A 1 219 ? 1.638 1.751 9.871 1.00 15.28 219 ALA A N 1
ATOM 1528 C CA . ALA A 1 219 ? 2.721 0.828 9.435 1.00 15.16 219 ALA A CA 1
ATOM 1529 C C . ALA A 1 219 ? 4.003 1.354 10.052 1.00 16.19 219 ALA A C 1
ATOM 1530 O O . ALA A 1 219 ? 4.249 2.552 9.990 1.00 16.33 219 ALA A O 1
ATOM 1532 N N . HIS A 1 220 ? 4.824 0.452 10.584 1.00 15.25 220 HIS A N 1
ATOM 1533 C CA . HIS A 1 220 ? 6.065 0.874 11.290 1.00 15.47 220 HIS A CA 1
ATOM 1534 C C . HIS A 1 220 ? 7.140 -0.205 11.374 1.00 14.76 220 HIS A C 1
ATOM 1535 O O . HIS A 1 220 ? 6.861 -1.390 11.545 1.00 15.97 220 HIS A O 1
ATOM 1542 N N . LEU A 1 221 ? 8.382 0.236 11.267 1.00 14.40 221 LEU A N 1
ATOM 1543 C CA . LEU A 1 221 ? 9.542 -0.553 11.652 1.00 14.30 221 LEU A CA 1
ATOM 1544 C C . LEU A 1 221 ? 9.915 -0.192 13.084 1.00 15.09 221 LEU A C 1
ATOM 1545 O O . LEU A 1 221 ? 9.849 0.968 13.470 1.00 15.15 221 LEU A O 1
ATOM 1550 N N . HIS A 1 222 ? 10.316 -1.200 13.830 1.00 13.89 222 HIS A N 1
ATOM 1551 C CA . HIS A 1 222 ? 10.956 -1.051 15.160 1.00 14.99 222 HIS A CA 1
ATOM 1552 C C . HIS A 1 222 ? 12.468 -1.232 15.016 1.00 15.32 222 HIS A C 1
ATOM 1553 O O . HIS A 1 222 ? 12.905 -2.203 14.420 1.00 16.19 222 HIS A O 1
ATOM 1560 N N . LEU A 1 223 ? 13.255 -0.335 15.617 1.00 16.13 223 LEU A N 1
ATOM 1561 C CA . LEU A 1 223 ? 14.699 -0.481 15.598 1.00 16.58 223 LEU A CA 1
ATOM 1562 C C . LEU A 1 223 ? 15.373 -0.135 16.937 1.00 16.00 223 LEU A C 1
ATOM 1563 O O . LEU A 1 223 ? 14.990 0.823 17.634 1.00 17.45 223 LEU A O 1
ATOM 1568 N N . ILE A 1 224 ? 16.377 -0.917 17.278 1.00 17.86 224 ILE A N 1
ATOM 1569 C CA . ILE A 1 224 ? 17.277 -0.514 18.369 1.00 19.97 224 ILE A CA 1
ATOM 1570 C C . ILE A 1 224 ? 18.675 -0.421 17.775 1.00 19.58 224 ILE A C 1
ATOM 1571 O O . ILE A 1 224 ? 19.209 -1.414 17.270 1.00 20.14 224 ILE A O 1
ATOM 1576 N N . VAL A 1 225 ? 19.252 0.778 17.836 1.00 21.61 225 VAL A N 1
ATOM 1577 C CA . VAL A 1 225 ? 20.537 1.029 17.178 1.00 21.99 225 VAL A CA 1
ATOM 1578 C C . VAL A 1 225 ? 21.609 1.337 18.248 1.00 22.11 225 VAL A C 1
ATOM 1579 O O . VAL A 1 225 ? 21.433 2.215 19.113 1.00 22.52 225 VAL A O 1
ATOM 1583 N N . SER A 1 226 ? 22.710 0.597 18.168 1.00 24.22 226 SER A N 1
ATOM 1584 C CA . SER A 1 226 ? 23.732 0.615 19.212 1.00 26.78 226 SER A CA 1
ATOM 1585 C C . SER A 1 226 ? 25.128 0.675 18.610 1.00 27.59 226 SER A C 1
ATOM 1586 O O . SER A 1 226 ? 25.312 0.440 17.432 1.00 27.66 226 SER A O 1
ATOM 1589 N N . ALA A 1 227 ? 26.112 0.967 19.461 1.00 30.18 227 ALA A N 1
ATOM 1590 C CA . ALA A 1 227 ? 27.500 1.152 19.041 1.00 30.94 227 ALA A CA 1
ATOM 1591 C C . ALA A 1 227 ? 28.353 1.334 20.297 1.00 32.11 227 ALA A C 1
ATOM 1592 O O . ALA A 1 227 ? 27.890 1.927 21.281 1.00 33.47 227 ALA A O 1
ATOM 1594 N N . PRO A 1 228 ? 29.604 0.840 20.264 1.00 33.07 228 PRO A N 1
ATOM 1595 C CA . PRO A 1 228 ? 30.556 1.003 21.385 1.00 33.85 228 PRO A CA 1
ATOM 1596 C C . PRO A 1 228 ? 30.656 2.453 21.841 1.00 34.39 228 PRO A C 1
ATOM 1597 O O . PRO A 1 228 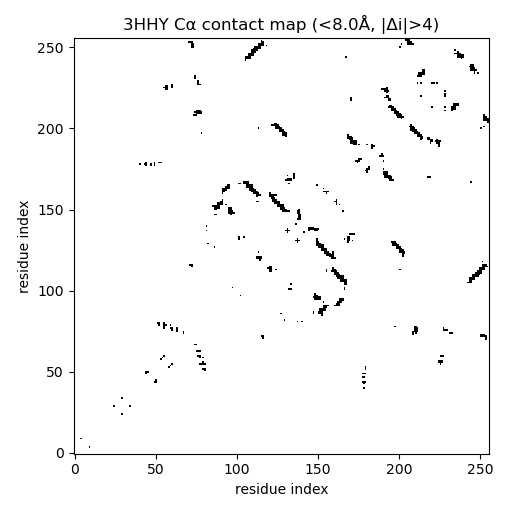? 30.958 3.344 21.036 1.00 34.78 228 PRO A O 1
ATOM 1601 N N . GLY A 1 229 ? 30.390 2.676 23.124 1.00 34.81 229 GLY A N 1
ATOM 1602 C CA . GLY A 1 229 ? 30.548 3.989 23.742 1.00 34.77 229 GLY A CA 1
ATOM 1603 C C . GLY A 1 229 ? 29.443 4.961 23.421 1.00 34.98 229 GLY A C 1
ATOM 1604 O O . GLY A 1 229 ? 29.569 6.164 23.687 1.00 35.58 229 GLY A O 1
ATOM 1605 N N . LYS A 1 230 ? 28.358 4.446 22.835 1.00 33.92 230 LYS A N 1
ATOM 1606 C CA . LYS A 1 230 ? 27.194 5.275 22.551 1.00 33.67 230 LYS A CA 1
ATOM 1607 C C . LYS A 1 230 ? 25.981 4.845 23.358 1.00 32.05 230 LYS A C 1
ATOM 1608 O O . LYS A 1 230 ? 25.871 3.696 23.748 1.00 32.56 230 LYS A O 1
ATOM 1614 N N . GLU A 1 231 ? 25.101 5.793 23.634 1.00 31.34 231 GLU A N 1
ATOM 1615 C CA . GLU A 1 231 ? 23.796 5.478 24.172 1.00 30.80 231 GLU A CA 1
ATOM 1616 C C . GLU A 1 231 ? 22.982 4.887 23.011 1.00 29.96 231 GLU A C 1
ATOM 1617 O O . GLU A 1 231 ? 22.837 5.521 21.964 1.00 29.36 231 GLU A O 1
ATOM 1623 N N . SER A 1 232 ? 22.486 3.665 23.180 1.00 29.29 232 SER A N 1
ATOM 1624 C CA . SER A 1 232 ? 21.567 3.088 22.171 1.00 29.09 232 SER A CA 1
ATOM 1625 C C . SER A 1 232 ? 20.307 3.937 21.990 1.00 28.23 232 SER A C 1
ATOM 1626 O O . SER A 1 232 ? 19.901 4.706 22.878 1.00 28.78 232 SER A O 1
ATOM 1629 N N . VAL A 1 233 ? 19.686 3.817 20.815 1.00 25.97 233 VAL A N 1
ATOM 1630 C CA . VAL A 1 233 ? 18.404 4.443 20.605 1.00 24.47 233 VAL A CA 1
ATOM 1631 C C . VAL A 1 233 ? 17.370 3.409 20.177 1.00 22.60 233 VAL A C 1
ATOM 1632 O O . VAL A 1 233 ? 17.583 2.656 19.253 1.00 22.67 233 VAL A O 1
ATOM 1636 N N . THR A 1 234 ? 16.233 3.422 20.859 1.00 21.71 234 THR A N 1
ATOM 1637 C CA . THR A 1 234 ? 15.099 2.581 20.473 1.00 19.28 234 THR A CA 1
ATOM 1638 C C . THR A 1 234 ? 14.199 3.502 19.719 1.00 19.30 234 THR A C 1
ATOM 1639 O O . THR A 1 234 ? 13.853 4.576 20.214 1.00 19.91 234 THR A O 1
ATOM 1643 N N . THR A 1 235 ? 13.830 3.128 18.507 1.00 17.73 235 THR A N 1
ATOM 1644 C CA . THR A 1 235 ? 13.017 4.044 17.717 1.00 18.65 235 THR A CA 1
ATOM 1645 C C . THR A 1 235 ? 12.069 3.298 16.835 1.00 17.73 235 THR A C 1
ATOM 1646 O O . THR A 1 235 ? 12.037 2.062 16.863 1.00 16.47 235 THR A O 1
ATOM 1650 N N . GLN A 1 236 ? 11.283 4.050 16.063 1.00 17.19 236 GLN A N 1
ATOM 1651 C CA . GLN A 1 236 ? 10.391 3.513 15.034 1.00 17.65 236 GLN A CA 1
ATOM 1652 C C . GLN A 1 236 ? 10.438 4.400 13.810 1.00 18.53 236 GLN A C 1
ATOM 1653 O O . GLN A 1 236 ? 10.832 5.575 13.909 1.00 17.96 236 GLN A O 1
ATOM 1659 N N . LEU A 1 237 ? 10.026 3.839 12.671 1.00 15.93 237 LEU A N 1
ATOM 1660 C CA . LEU A 1 237 ? 9.990 4.582 11.405 1.00 14.76 237 LEU A CA 1
ATOM 1661 C C . LEU A 1 237 ? 8.672 4.258 10.744 1.00 14.39 237 LEU A C 1
ATOM 1662 O O . LEU A 1 237 ? 8.256 3.110 10.765 1.00 14.52 237 LEU A O 1
ATOM 1667 N N . TYR A 1 238 ? 8.044 5.285 10.189 1.00 14.65 238 TYR A N 1
ATOM 1668 C CA . TYR A 1 238 ? 6.693 5.216 9.618 1.00 16.15 238 TYR A CA 1
ATOM 1669 C C . TYR A 1 238 ? 6.794 5.671 8.169 1.00 16.37 238 TYR A C 1
ATOM 1670 O O . TYR A 1 238 ? 7.868 5.941 7.668 1.00 17.33 238 TYR A O 1
ATOM 1679 N N . PHE A 1 239 ? 5.652 5.716 7.468 1.00 16.71 239 PHE A N 1
ATOM 1680 C CA . PHE A 1 239 ? 5.672 5.869 6.006 1.00 18.17 239 PHE A CA 1
ATOM 1681 C C . PHE A 1 239 ? 4.740 6.961 5.556 1.00 19.79 239 PHE A C 1
ATOM 1682 O O . PHE A 1 239 ? 3.580 6.991 5.960 1.00 21.85 239 PHE A O 1
ATOM 1690 N N . LYS A 1 240 ? 5.292 7.875 4.767 1.00 20.44 240 LYS A N 1
ATOM 1691 C CA . LYS A 1 240 ? 4.606 9.111 4.398 1.00 21.13 240 LYS A CA 1
ATOM 1692 C C . LYS A 1 240 ? 3.268 8.791 3.765 1.00 22.13 240 LYS A C 1
ATOM 1693 O O . LYS A 1 240 ? 3.190 7.912 2.915 1.00 21.69 240 LYS A O 1
ATOM 1699 N N . GLY A 1 241 ? 2.233 9.465 4.245 1.00 23.24 241 GLY A N 1
ATOM 1700 C CA . GLY A 1 241 ? 0.881 9.283 3.741 1.00 24.79 241 GLY A CA 1
ATOM 1701 C C . GLY A 1 241 ? 0.239 7.993 4.217 1.00 25.27 241 GLY A C 1
ATOM 1702 O O . GLY A 1 241 ? -0.848 7.632 3.762 1.00 24.84 241 GLY A O 1
ATOM 1703 N N . GLY A 1 242 ? 0.898 7.280 5.134 1.00 24.71 242 GLY A N 1
ATOM 1704 C CA . GLY A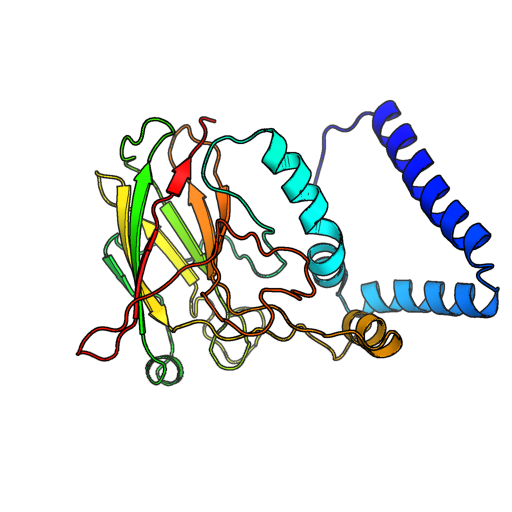 1 242 ? 0.326 6.045 5.638 1.00 24.85 242 GLY A CA 1
ATOM 1705 C C . GLY A 1 242 ? -0.932 6.300 6.463 1.00 25.07 242 GLY A C 1
ATOM 1706 O O . GLY A 1 242 ? -1.065 7.347 7.095 1.00 24.94 242 GLY A O 1
ATOM 1707 N N . GLU A 1 243 ? -1.836 5.324 6.440 1.00 25.95 243 GLU A N 1
ATOM 1708 C CA . GLU A 1 243 ? -3.054 5.304 7.257 1.00 26.00 243 GLU A CA 1
ATOM 1709 C C . GLU A 1 243 ? -2.644 5.343 8.739 1.00 25.03 243 GLU A C 1
ATOM 1710 O O . GLU A 1 243 ? -1.635 4.718 9.109 1.00 23.31 243 GLU A O 1
ATOM 1716 N N . TRP A 1 244 ? -3.392 6.088 9.563 1.00 24.24 244 TRP A N 1
ATOM 1717 C CA . TRP A 1 244 ? -3.204 6.158 11.032 1.00 24.14 244 TRP A CA 1
ATOM 1718 C C . TRP A 1 244 ? -1.998 6.949 11.577 1.00 24.17 244 TRP A C 1
ATOM 1719 O O . TRP A 1 244 ? -1.793 7.017 12.782 1.00 25.18 244 TRP A O 1
ATOM 1730 N N . ILE A 1 245 ? -1.213 7.572 10.702 1.00 26.89 245 ILE A N 1
ATOM 1731 C CA . ILE A 1 245 ? -0.055 8.340 11.180 1.00 28.70 245 ILE A CA 1
ATOM 1732 C C . ILE A 1 245 ? -0.430 9.497 12.095 1.00 29.45 245 ILE A C 1
ATOM 1733 O O . ILE A 1 245 ? 0.336 9.856 13.006 1.00 31.06 245 ILE A O 1
ATOM 1738 N N . ASP A 1 246 ? -1.613 10.059 11.853 1.00 30.73 246 ASP A N 1
ATOM 1739 C CA A ASP A 1 246 ? -2.106 11.220 12.584 0.50 30.66 246 ASP A CA 1
ATOM 1740 C CA B ASP A 1 246 ? -2.094 11.216 12.601 0.50 30.51 246 ASP A CA 1
ATOM 1741 C C . ASP A 1 246 ? -2.986 10.798 13.764 1.00 30.60 246 ASP A C 1
ATOM 1742 O O . ASP A 1 246 ? -3.378 11.633 14.585 1.00 31.76 246 ASP A O 1
ATOM 1751 N N . SER A 1 247 ? -3.306 9.504 13.837 1.00 29.29 247 SER A N 1
ATOM 1752 C CA . SER A 1 247 ? -4.175 8.990 14.896 1.00 27.66 247 SER A CA 1
ATOM 1753 C C . SER A 1 247 ? -3.712 7.652 15.447 1.00 26.04 247 SER A C 1
ATOM 1754 O O . SER A 1 247 ? -4.528 6.764 15.687 1.00 27.71 247 SER A O 1
ATOM 1757 N N . ASP A 1 248 ? -2.412 7.527 15.658 1.00 22.54 248 ASP A N 1
ATOM 1758 C CA . ASP A 1 248 ? -1.806 6.318 16.222 1.00 20.70 248 ASP A CA 1
ATOM 1759 C C . ASP A 1 248 ? -2.385 6.100 17.625 1.00 20.05 248 ASP A C 1
ATOM 1760 O O . ASP A 1 248 ? -2.256 6.965 18.502 1.00 19.47 248 ASP A O 1
ATOM 1765 N N . VAL A 1 249 ? -2.976 4.923 17.852 1.00 17.95 249 VAL A N 1
ATOM 1766 C CA . VAL A 1 249 ? -3.533 4.605 19.158 1.00 17.55 249 VAL A CA 1
ATOM 1767 C C . VAL A 1 249 ? -2.471 4.688 20.278 1.00 18.01 249 VAL A C 1
ATOM 1768 O O . VAL A 1 249 ? -2.825 4.957 21.425 1.00 19.88 249 VAL A O 1
ATOM 1772 N N . ALA A 1 250 ? -1.191 4.461 19.951 1.00 17.49 250 ALA A N 1
ATOM 1773 C CA . ALA A 1 250 ? -0.134 4.475 20.960 1.00 17.68 250 ALA A CA 1
ATOM 1774 C C . ALA A 1 250 ? 0.515 5.844 21.128 1.00 18.27 250 ALA A C 1
ATOM 1775 O O . AL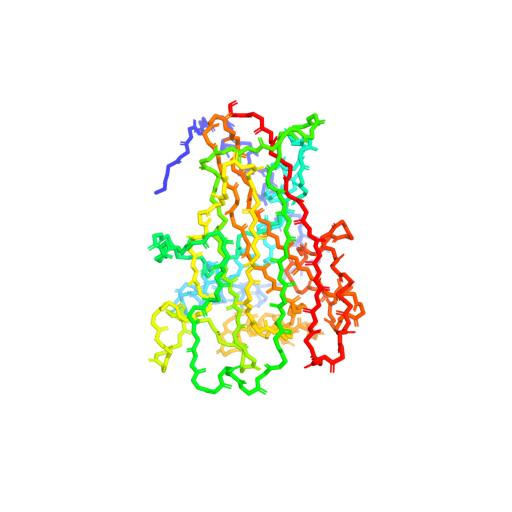A A 1 250 ? 1.435 6.010 21.934 1.00 19.45 250 ALA A O 1
ATOM 1777 N N . SER A 1 251 ? 0.082 6.834 20.359 1.00 18.49 251 SER A N 1
ATOM 1778 C CA . SER A 1 251 ? 0.623 8.181 20.512 1.00 19.95 251 SER A CA 1
ATOM 1779 C C . SER A 1 251 ? 2.159 8.227 20.319 1.00 19.47 251 SER A C 1
ATOM 1780 O O . SER A 1 251 ? 2.846 9.046 20.940 1.00 20.99 251 SER A O 1
ATOM 1783 N N . ALA A 1 252 ? 2.691 7.394 19.426 1.00 20.14 252 ALA A N 1
ATOM 1784 C CA . ALA A 1 252 ? 4.143 7.180 19.316 1.00 19.63 252 ALA A CA 1
ATOM 1785 C C . ALA A 1 252 ? 4.763 7.677 17.997 1.00 19.46 252 ALA A C 1
ATOM 1786 O O . ALA A 1 252 ? 5.968 7.481 17.765 1.00 22.66 252 ALA A O 1
ATOM 1788 N N . THR A 1 253 ? 3.963 8.288 17.140 1.00 19.20 253 THR A N 1
ATOM 1789 C CA A THR A 1 253 ? 4.478 8.760 15.862 0.70 18.45 253 THR A CA 1
ATOM 1790 C CA B THR A 1 253 ? 4.461 8.750 15.860 0.30 18.32 253 THR A CA 1
ATOM 1791 C C . THR A 1 253 ? 5.043 10.151 16.055 1.00 18.47 253 THR A C 1
ATOM 1792 O O . THR A 1 253 ? 4.512 10.930 16.826 1.00 20.51 253 THR A O 1
ATOM 1799 N N . LYS A 1 254 ? 6.133 10.429 15.363 1.00 18.42 254 LYS A N 1
ATOM 1800 C CA . LYS A 1 254 ? 6.762 11.741 15.399 1.00 19.19 254 LYS A CA 1
ATOM 1801 C C . LYS A 1 254 ? 7.044 12.092 13.957 1.00 20.03 254 LYS A C 1
ATOM 1802 O O . LYS A 1 254 ? 7.449 11.257 13.158 1.00 18.91 254 LYS A O 1
ATOM 1808 N N . PRO A 1 255 ? 6.874 13.376 13.605 1.00 20.75 255 PRO A N 1
ATOM 1809 C CA . PRO A 1 255 ? 7.118 13.788 12.229 1.00 22.03 255 PRO A CA 1
ATOM 1810 C C . PRO A 1 255 ? 8.553 13.487 11.755 1.00 21.75 255 PRO A C 1
ATOM 1811 O O . PRO A 1 255 ? 8.755 13.204 10.591 1.00 23.06 255 PRO A O 1
ATOM 1815 N N . GLU A 1 256 ? 9.539 13.547 12.653 1.00 23.14 256 GLU A N 1
ATOM 1816 C CA . GLU A 1 256 ? 10.924 13.280 12.286 1.00 23.26 256 GLU A CA 1
ATOM 1817 C C . GLU A 1 256 ? 11.212 11.830 11.857 1.00 22.95 256 GLU A C 1
ATOM 1818 O O . GLU A 1 256 ? 12.263 11.542 11.279 1.00 23.44 256 GLU A O 1
ATOM 1824 N N . LEU A 1 257 ? 10.266 10.930 12.146 1.00 21.81 257 LEU A N 1
ATOM 1825 C CA . LEU A 1 257 ? 10.478 9.497 11.974 1.00 20.77 257 LEU A CA 1
ATOM 1826 C C . LEU A 1 257 ? 9.678 8.969 10.794 1.00 21.56 257 LEU A C 1
ATOM 1827 O O . LEU A 1 257 ? 9.501 7.776 10.650 1.00 19.34 257 LEU A O 1
ATOM 1832 N N . ILE A 1 258 ? 9.162 9.873 9.959 1.00 21.18 258 ILE A N 1
ATOM 1833 C CA . ILE A 1 258 ? 8.364 9.468 8.793 1.00 21.45 258 ILE A CA 1
ATOM 1834 C C . ILE A 1 258 ? 9.232 9.350 7.527 1.00 22.25 258 ILE A C 1
ATOM 1835 O O . ILE A 1 258 ? 9.897 10.313 7.127 1.00 23.96 258 ILE A O 1
ATOM 1840 N N . LEU A 1 259 ? 9.282 8.145 6.966 1.00 21.18 259 LEU A N 1
ATOM 1841 C CA . LEU A 1 259 ? 10.093 7.851 5.786 1.00 21.06 259 LEU A CA 1
ATOM 1842 C C . LEU A 1 259 ? 9.294 8.135 4.520 1.00 22.18 259 LEU A C 1
ATOM 1843 O O . LEU A 1 259 ? 8.071 8.015 4.517 1.00 22.11 259 LEU A O 1
ATOM 1848 N N . ASP A 1 260 ? 9.999 8.471 3.437 1.00 22.44 260 ASP A N 1
ATOM 1849 C CA . ASP A 1 260 ? 9.321 8.754 2.173 1.00 23.86 260 ASP A CA 1
ATOM 1850 C C . ASP A 1 260 ? 9.987 7.921 1.094 1.00 23.79 260 ASP A C 1
ATOM 1851 O O . ASP A 1 260 ? 10.797 8.435 0.315 1.00 25.12 260 ASP A O 1
ATOM 1856 N N . PRO A 1 261 ? 9.714 6.601 1.073 1.00 22.87 261 PRO A N 1
ATOM 1857 C CA . PRO A 1 261 ? 10.447 5.729 0.169 1.00 22.90 261 PRO A CA 1
ATOM 1858 C C . PRO A 1 261 ? 10.102 5.971 -1.295 1.00 23.61 261 PRO A C 1
ATOM 1859 O O . PRO A 1 261 ? 8.968 6.298 -1.621 1.00 23.84 261 PRO A O 1
ATOM 1863 N N . LYS A 1 262 ? 11.084 5.771 -2.155 1.00 24.05 262 LYS A N 1
ATOM 1864 C CA . LYS A 1 262 ? 10.924 5.943 -3.594 1.00 24.80 262 LYS A CA 1
ATOM 1865 C C . LYS A 1 262 ? 10.855 4.582 -4.244 1.00 24.66 262 LYS A C 1
ATOM 1866 O O . LYS A 1 262 ? 11.618 3.687 -3.917 1.00 23.74 262 LYS A O 1
ATOM 1872 N N . THR A 1 263 ? 9.942 4.431 -5.192 1.00 24.43 263 THR A N 1
ATOM 1873 C CA A THR A 1 263 ? 9.796 3.158 -5.884 0.60 25.19 263 THR A CA 1
ATOM 1874 C CA B THR A 1 263 ? 9.785 3.167 -5.917 0.40 24.62 263 THR A CA 1
ATOM 1875 C C . THR A 1 263 ? 10.696 3.107 -7.133 1.00 25.18 263 THR A C 1
ATOM 1876 O O . THR A 1 263 ? 10.685 4.021 -7.955 1.00 26.27 263 THR A O 1
ATOM 1883 N N . GLY A 1 264 ? 11.473 2.031 -7.264 1.00 24.44 264 GLY A N 1
ATOM 1884 C CA . GLY A 1 264 ? 12.350 1.909 -8.430 1.00 24.04 264 GLY A CA 1
ATOM 1885 C C . GLY A 1 264 ? 11.670 1.144 -9.541 1.00 24.18 264 GLY A C 1
ATOM 1886 O O . GLY A 1 264 ? 10.535 0.681 -9.378 1.00 24.06 264 GLY A O 1
ATOM 1887 N N . ASP A 1 265 ? 12.357 0.97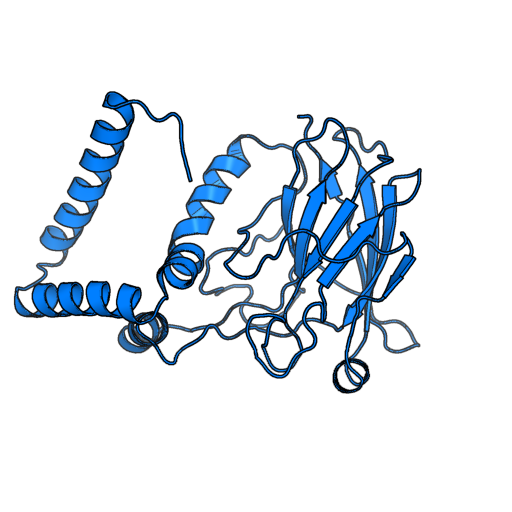1 -10.670 1.00 24.11 265 ASP A N 1
ATOM 1888 C CA . ASP A 1 265 ? 11.734 0.323 -11.829 1.00 24.14 265 ASP A CA 1
ATOM 1889 C C . ASP A 1 265 ? 11.581 -1.161 -11.600 1.00 23.91 265 ASP A C 1
ATOM 1890 O O . ASP A 1 265 ? 10.931 -1.865 -12.378 1.00 25.24 265 ASP A O 1
ATOM 1895 N N . ASP A 1 266 ? 12.216 -1.653 -10.541 1.00 23.96 266 ASP A N 1
ATOM 1896 C CA . ASP A 1 266 ? 12.062 -3.037 -10.139 1.00 24.20 266 ASP A CA 1
ATOM 1897 C C . ASP A 1 266 ? 10.833 -3.218 -9.238 1.00 24.63 266 ASP A C 1
ATOM 1898 O O . ASP A 1 266 ? 10.522 -4.331 -8.802 1.00 26.29 266 ASP A O 1
ATOM 1903 N N . GLY A 1 267 ? 10.174 -2.098 -8.960 1.00 24.22 267 GLY A N 1
ATOM 1904 C CA . GLY A 1 267 ? 8.948 -2.083 -8.175 1.00 24.02 267 GLY A CA 1
ATOM 1905 C C . GLY A 1 267 ? 9.255 -2.188 -6.692 1.00 23.85 267 GLY A C 1
ATOM 1906 O O . GLY A 1 267 ? 8.352 -2.412 -5.875 1.00 24.82 267 GLY A O 1
ATOM 1907 N N . LYS A 1 268 ? 10.526 -2.032 -6.320 1.00 22.99 268 LYS A N 1
ATOM 1908 C CA . LYS A 1 268 ? 10.907 -2.071 -4.888 1.00 23.15 268 LYS A CA 1
ATOM 1909 C C . LYS A 1 268 ? 10.928 -0.668 -4.285 1.00 22.19 268 LYS A C 1
ATOM 1910 O O . LYS A 1 268 ? 11.236 0.291 -4.985 1.00 22.74 268 LYS A O 1
ATOM 1916 N N . ASN A 1 269 ? 10.579 -0.531 -3.000 1.00 22.03 269 ASN A N 1
ATOM 1917 C CA . ASN A 1 269 ? 10.629 0.797 -2.380 1.00 20.44 269 ASN A CA 1
ATOM 1918 C C . ASN A 1 269 ? 12.022 0.989 -1.792 1.00 20.59 269 ASN A C 1
ATOM 1919 O O . ASN A 1 269 ? 12.486 0.110 -1.100 1.00 20.82 269 ASN A O 1
ATOM 1924 N N . TYR A 1 270 ? 12.640 2.150 -1.999 1.00 20.63 270 TYR A N 1
ATOM 1925 C CA . TYR A 1 270 ? 14.003 2.408 -1.466 1.00 20.91 270 TYR A CA 1
ATOM 1926 C C . TYR A 1 270 ? 13.952 3.593 -0.570 1.00 21.48 270 TYR A C 1
ATOM 1927 O O . TYR A 1 270 ? 13.329 4.572 -0.908 1.00 19.63 270 TYR A O 1
ATOM 1936 N N . VAL A 1 271 ? 14.632 3.533 0.576 1.00 22.41 271 VAL A N 1
ATOM 1937 C CA . VAL A 1 271 ? 14.726 4.697 1.425 1.00 22.69 271 VAL A CA 1
ATOM 1938 C C . VAL A 1 271 ? 16.053 4.674 2.166 1.00 23.77 271 VAL A C 1
ATOM 1939 O O . VAL A 1 271 ? 16.540 3.609 2.516 1.00 23.59 271 VAL A O 1
ATOM 1943 N N . THR A 1 272 ? 16.647 5.850 2.351 1.00 24.86 272 THR A N 1
ATOM 1944 C CA . THR A 1 272 ? 17.763 5.947 3.278 1.00 26.62 272 THR A CA 1
ATOM 1945 C C . THR A 1 272 ? 17.426 6.765 4.517 1.00 25.76 272 THR A C 1
ATOM 1946 O O . THR A 1 272 ? 16.735 7.814 4.475 1.00 25.57 272 THR A O 1
ATOM 1950 N N . TYR A 1 273 ? 17.925 6.253 5.632 1.00 25.30 273 TYR A N 1
ATOM 1951 C CA . TYR A 1 273 ? 17.782 6.912 6.893 1.00 25.62 273 TYR A CA 1
ATOM 1952 C C . TYR A 1 273 ? 19.037 6.597 7.683 1.00 25.40 273 TYR A C 1
ATOM 1953 O O . TYR A 1 273 ? 19.421 5.443 7.793 1.00 24.98 273 TYR A O 1
ATOM 1962 N N . ASN A 1 274 ? 19.684 7.652 8.175 1.00 25.52 274 ASN A N 1
ATOM 1963 C CA . ASN A 1 274 ? 20.884 7.542 8.980 1.00 26.58 274 ASN A CA 1
ATOM 1964 C C . ASN A 1 274 ? 20.506 7.635 10.453 1.00 26.11 274 ASN A C 1
ATOM 1965 O O . ASN A 1 274 ? 19.605 8.390 10.833 1.00 26.34 274 ASN A O 1
ATOM 1970 N N . PHE A 1 275 ? 21.207 6.896 11.302 1.00 26.52 275 PHE A N 1
ATOM 1971 C CA . PHE A 1 275 ? 21.031 7.049 12.751 1.00 26.37 275 PHE A CA 1
ATOM 1972 C C . PHE A 1 275 ? 22.180 7.819 13.375 1.00 26.90 275 PHE A C 1
ATOM 1973 O O . PHE A 1 275 ? 23.331 7.614 13.017 1.00 27.11 275 PHE A O 1
ATOM 1981 N N . VAL A 1 276 ? 21.836 8.713 14.285 1.00 26.82 276 VAL A N 1
ATOM 1982 C CA . VAL A 1 276 ? 22.804 9.547 14.966 1.00 27.53 276 VAL A CA 1
ATOM 1983 C C . VAL A 1 276 ? 22.731 9.179 16.455 1.00 28.11 276 VAL A C 1
ATOM 1984 O O . VAL A 1 276 ? 21.686 9.342 17.069 1.00 28.23 276 VAL A O 1
ATOM 1988 N N . LEU A 1 277 ? 23.838 8.725 17.037 1.00 27.93 277 LEU A N 1
ATOM 1989 C CA . LEU A 1 277 ? 23.864 8.312 18.441 1.00 29.36 277 LEU A CA 1
ATOM 1990 C C . LEU A 1 277 ? 24.466 9.366 19.399 1.00 30.43 277 LEU A C 1
ATOM 1991 O O . LEU A 1 277 ? 25.387 10.109 19.020 1.00 31.02 277 LEU A O 1
ATOM 1996 N N . ASP A 1 278 ? 23.913 9.455 20.613 1.00 31.35 278 ASP A N 1
ATOM 1997 C CA . ASP A 1 278 ? 24.515 10.252 21.691 1.00 32.65 278 ASP A CA 1
ATOM 1998 C C . ASP A 1 278 ? 25.597 9.386 22.345 1.00 32.97 278 ASP A C 1
ATOM 1999 O O . ASP A 1 278 ? 25.527 8.161 22.275 1.00 32.05 278 ASP A O 1
ATOM 2004 N N . PRO A 1 279 ? 26.626 10.013 22.959 1.00 34.46 279 PRO A N 1
ATOM 2005 C CA . PRO A 1 279 ? 27.605 9.221 23.711 1.00 35.20 279 PRO A CA 1
ATOM 2006 C C . PRO A 1 279 ? 27.002 8.533 24.935 1.00 35.99 279 PRO A C 1
ATOM 2007 O O . PRO A 1 279 ? 26.050 9.045 25.521 1.00 36.78 279 PRO A O 1
ATOM 2011 N N . ALA A 1 280 ? 27.552 7.377 25.295 1.00 37.21 280 ALA A N 1
ATOM 2012 C CA . ALA A 1 280 ? 27.246 6.719 26.560 1.00 37.50 280 ALA A CA 1
ATOM 2013 C C . ALA A 1 280 ? 28.039 7.397 27.678 1.00 38.26 280 ALA A C 1
ATOM 2014 O O . ALA A 1 280 ? 27.734 8.528 28.062 1.00 38.70 280 ALA A O 1
#